Protein AF-A0A0L0LAR3-F1 (afdb_monomer)

Mean predicted aligned error: 7.56 Å

Solvent-accessible surface area (backbone atoms only — not comparable to full-atom values): 15114 Å² total; per-residue (Å²): 115,74,70,56,60,53,46,48,64,76,39,44,70,60,53,51,51,51,50,51,48,51,48,54,66,61,45,53,61,56,49,58,69,32,69,66,45,44,49,50,50,44,53,66,57,70,66,56,63,54,72,69,56,52,50,52,52,50,52,43,52,47,23,36,49,72,64,35,57,70,61,35,54,69,42,33,27,74,71,31,50,77,73,51,54,72,65,59,56,56,57,54,24,65,73,32,74,56,44,58,90,56,77,40,84,57,43,68,51,63,50,78,47,78,55,99,90,44,59,36,35,39,36,42,37,34,35,38,26,48,24,77,44,95,64,41,32,21,33,38,35,40,39,32,31,39,29,70,82,84,54,74,24,36,58,45,80,49,76,47,75,32,62,59,52,57,60,65,72,36,52,86,49,67,89,83,45,46,63,66,54,50,48,56,52,52,44,58,51,49,34,51,51,44,48,51,50,43,61,72,55,44,89,75,69,51,66,70,58,54,47,33,26,72,56,36,28,47,14,40,35,37,46,79,94,46,77,48,78,46,84,32,78,67,51,47,76,46,54,61,57,87,41,29,52,57,33,40,31,45,38,41,52,51,22,35,51,45,39,64,74,58,46,55,76,69,67,74,57,75,72,88,73,82,126

Secondary structure (DSSP, 8-state):
-HHHHHHHHHTHHHHHHHHHHHHHHHHHHHHHTSHHHHHHHHHHHHTSS-HHHHHHHHHHHHHHHTT-HHHHHHTB-HHHHHH--HHHHHHHHHHHTTB-S--EEEEEEEEEEEETTEEEEEEEEEEEEEB--SS--EEEEEEEEEE-SS-EEEEEEEEEEESS-HHHHT---HHHHHHHHHHHHHHHHHHHHHHHHHHHH-SS--HHHHHHHHH--EEEEEETTEEEEEE-SS-EEEESSSSSPEEEEEEE-HHHHHIIIIITTTTT-------

Foldseek 3Di:
DVLQVVLCVVCVVLVVVLVVLCCCQVVVQVVCVDPVVVVVVVVVFVVAADPQRVVLVLVLVVCLQVVVLVVNLVQADPQLNVVDDSVNSVVSNVLNPQWDSDKAWQGWHKDWDQDPQGIKIKIWTKIKTAGPDQQQGIKIKIWIWMDSVVDIHTNDIDIDTDRDDLQVQADDDCVVCVVLVVLLVVVSVLLSVLLVCLSRFFPDRDPVLSCLSQQVWWWWKDFPPDTDIDRDRHWDWDAPTPRHHIITIRIDRVSSVCCVPPNVVPRCTDDPPDD

Nearest PDB structures (foldseek):
  3cnx-assembly1_A  TM=3.999E-01  e=1.476E-02  Streptomyces avermitilis
  6ihj-assembly1_B  TM=4.686E-01  e=5.539E-01  Drosophila melanogaster
  3ff0-ass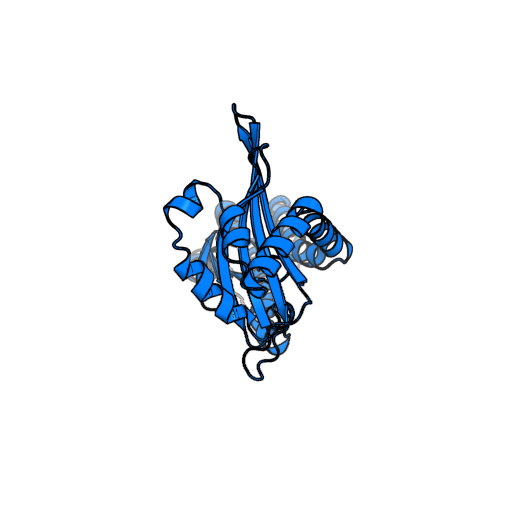embly1_A  TM=3.791E-01  e=2.269E-01  Pseudomonas aeruginosa
  3ff0-assembly1_B  TM=3.952E-01  e=5.239E-01  Pseudomonas aeruginosa
  3e8j-assembly1_B  TM=3.054E-01  e=5.155E+00  Leishmania naiffi

Structure (mmCIF, N/CA/C/O backbone):
data_AF-A0A0L0LAR3-F1
#
_entry.id   AF-A0A0L0LAR3-F1
#
loop_
_atom_site.group_PDB
_atom_site.id
_atom_site.type_symbol
_atom_site.label_atom_id
_atom_site.label_alt_id
_atom_site.label_comp_id
_atom_site.label_asym_id
_atom_site.label_entity_id
_atom_site.label_seq_id
_atom_site.pdbx_PDB_ins_code
_atom_site.Cartn_x
_atom_site.Cartn_y
_atom_site.Cartn_z
_atom_site.occupancy
_atom_site.B_iso_or_equiv
_atom_site.auth_seq_id
_atom_site.auth_comp_id
_atom_site.auth_asym_id
_atom_site.auth_atom_id
_atom_site.pdbx_PDB_model_num
ATOM 1 N N . MET A 1 1 ? -27.950 -4.822 42.109 1.00 60.09 1 MET A N 1
ATOM 2 C CA . MET A 1 1 ? -28.353 -5.321 40.767 1.00 60.09 1 MET A CA 1
ATOM 3 C C . MET A 1 1 ? -29.665 -4.732 40.220 1.00 60.09 1 MET A C 1
ATOM 5 O O . MET A 1 1 ? -29.672 -4.364 39.051 1.00 60.09 1 MET A O 1
ATOM 9 N N . LYS A 1 2 ? -30.752 -4.567 41.002 1.00 72.50 2 LYS A N 1
ATOM 10 C CA . LYS A 1 2 ? -32.058 -4.064 40.493 1.00 72.50 2 LYS A CA 1
ATOM 11 C C . LYS A 1 2 ? -31.977 -2.751 39.680 1.00 72.50 2 LYS A C 1
ATOM 13 O O . LYS A 1 2 ? -32.567 -2.676 38.603 1.00 72.50 2 LYS A O 1
ATOM 18 N N . ASN A 1 3 ? -31.160 -1.784 40.109 1.00 79.19 3 ASN A N 1
ATOM 19 C CA . ASN A 1 3 ? -31.015 -0.482 39.431 1.00 79.19 3 ASN A CA 1
ATOM 20 C C . ASN A 1 3 ? -30.392 -0.559 38.023 1.00 79.19 3 ASN A C 1
ATOM 22 O O . ASN A 1 3 ? -30.705 0.271 37.171 1.00 79.19 3 ASN A O 1
ATOM 26 N N . VAL A 1 4 ? -29.551 -1.562 37.746 1.00 79.75 4 VAL A N 1
ATOM 27 C CA . VAL A 1 4 ? -28.904 -1.715 36.429 1.00 79.75 4 VAL A CA 1
ATOM 28 C C . VAL A 1 4 ? -29.932 -2.130 35.375 1.00 79.75 4 VAL A C 1
ATOM 30 O O . VAL A 1 4 ? -29.983 -1.542 34.298 1.00 79.75 4 VAL A O 1
ATOM 33 N N . SER A 1 5 ? -30.825 -3.065 35.718 1.00 84.94 5 SER A N 1
ATOM 34 C CA . SER A 1 5 ? -31.874 -3.552 34.809 1.00 84.94 5 SER A CA 1
ATOM 35 C C . SER A 1 5 ? -32.877 -2.464 34.392 1.00 84.94 5 SER A C 1
ATOM 37 O O . SER A 1 5 ? -33.370 -2.463 33.263 1.00 84.94 5 SER A O 1
ATOM 39 N N . ALA A 1 6 ? -33.179 -1.519 35.289 1.00 87.38 6 ALA A N 1
ATOM 40 C CA . ALA A 1 6 ? -34.062 -0.392 35.002 1.00 87.38 6 ALA A CA 1
ATOM 41 C C . ALA A 1 6 ? -33.383 0.612 34.057 1.00 87.38 6 ALA A C 1
ATOM 43 O O . ALA A 1 6 ? -33.976 1.016 33.058 1.00 87.38 6 ALA A O 1
ATOM 44 N N . ARG A 1 7 ? -32.107 0.943 34.310 1.00 82.38 7 ARG A N 1
ATOM 45 C CA . ARG A 1 7 ? -31.316 1.831 33.438 1.00 82.38 7 ARG A CA 1
ATOM 46 C C . ARG A 1 7 ? -31.077 1.238 32.049 1.00 82.38 7 ARG A C 1
ATOM 48 O O . ARG A 1 7 ? -31.111 1.979 31.069 1.00 82.38 7 ARG A O 1
ATOM 55 N N . MET A 1 8 ? -30.882 -0.079 31.947 1.00 86.44 8 MET A N 1
ATOM 56 C CA . MET A 1 8 ? -30.782 -0.779 30.660 1.00 86.44 8 MET A CA 1
ATOM 57 C C . MET A 1 8 ? -32.068 -0.665 29.844 1.00 86.44 8 MET A C 1
ATOM 59 O O . MET A 1 8 ? -32.010 -0.335 28.663 1.00 86.44 8 MET A O 1
ATOM 63 N N . ARG A 1 9 ? -33.232 -0.857 30.478 1.00 88.94 9 ARG A N 1
ATOM 64 C CA . ARG A 1 9 ? -34.532 -0.670 29.817 1.00 88.94 9 ARG A CA 1
ATOM 65 C C . ARG A 1 9 ? -34.745 0.775 29.364 1.00 88.94 9 ARG A C 1
ATOM 67 O O . ARG A 1 9 ? -35.131 0.987 28.220 1.00 88.94 9 ARG A O 1
ATOM 74 N N . ALA A 1 10 ? -34.415 1.753 30.210 1.00 89.00 10 ALA A N 1
ATOM 75 C CA . ALA A 1 10 ? -34.535 3.176 29.878 1.00 89.00 10 ALA A CA 1
ATOM 76 C C . ALA A 1 10 ? -33.619 3.615 28.718 1.00 89.00 10 ALA A C 1
ATOM 78 O O . ALA A 1 10 ? -33.956 4.529 27.972 1.00 89.00 10 ALA A O 1
ATOM 79 N N . ASN A 1 11 ? -32.471 2.954 28.535 1.00 91.50 11 ASN A N 1
ATOM 80 C CA . ASN A 1 11 ? -31.493 3.272 27.490 1.00 91.50 11 ASN A CA 1
ATOM 81 C C . ASN A 1 11 ? -31.394 2.198 26.395 1.00 91.50 11 ASN A C 1
ATOM 83 O O . ASN A 1 11 ? -30.362 2.114 25.727 1.00 91.50 11 ASN A O 1
ATOM 87 N N . LYS A 1 12 ? -32.444 1.388 26.184 1.00 93.00 12 LYS A N 1
ATOM 88 C CA . LYS A 1 12 ? -32.421 0.233 25.265 1.00 93.00 12 LYS A CA 1
ATOM 89 C C . LYS A 1 12 ? -31.840 0.576 23.888 1.00 93.00 12 LYS A C 1
ATOM 91 O O . LYS A 1 12 ? -30.967 -0.139 23.413 1.00 93.00 12 LYS A O 1
ATOM 96 N N . GLY A 1 13 ? -32.250 1.698 23.289 1.00 93.00 13 GLY A N 1
ATOM 97 C CA . GLY A 1 13 ? -31.733 2.140 21.986 1.00 93.00 13 GLY A CA 1
ATOM 98 C C . GLY A 1 13 ? -30.215 2.367 21.966 1.00 93.00 13 GLY A C 1
ATOM 99 O O . GLY A 1 13 ? -29.542 1.923 21.043 1.00 93.00 13 GLY A O 1
ATOM 100 N N . LYS A 1 14 ? -29.646 2.976 23.014 1.00 92.94 14 LYS A N 1
ATOM 101 C CA . LYS A 1 14 ? -28.194 3.214 23.112 1.00 92.94 14 LYS A CA 1
ATOM 102 C C . LYS A 1 14 ? -27.420 1.911 23.308 1.00 92.94 14 LYS A C 1
ATOM 104 O O . LYS A 1 14 ? -26.345 1.754 22.746 1.00 92.94 14 LYS A O 1
ATOM 109 N N . PHE A 1 15 ? -27.979 0.957 24.056 1.00 93.88 15 PHE A N 1
ATOM 110 C CA . PHE A 1 15 ? -27.382 -0.375 24.202 1.00 93.88 15 PHE A CA 1
ATOM 111 C C . PHE A 1 15 ? -27.404 -1.177 22.898 1.00 93.88 15 PHE A C 1
ATOM 113 O O . PHE A 1 15 ? -26.430 -1.865 22.612 1.00 93.88 15 PHE A O 1
ATOM 120 N N . VAL A 1 16 ? -28.462 -1.058 22.086 1.00 95.38 16 VAL A N 1
ATOM 121 C CA . VAL A 1 16 ? -28.499 -1.664 20.743 1.00 95.38 16 VAL A CA 1
ATOM 122 C C . VAL A 1 16 ? -27.401 -1.071 19.858 1.00 95.38 16 VAL A C 1
ATOM 124 O O . VAL A 1 16 ? -26.643 -1.825 19.260 1.00 95.38 16 VAL A O 1
ATOM 127 N N . VAL A 1 17 ? -27.249 0.259 19.836 1.00 94.06 17 VAL A N 1
ATOM 128 C CA . VAL A 1 17 ? -26.173 0.926 19.078 1.00 94.06 17 VAL A CA 1
ATOM 129 C C . VAL A 1 17 ? -24.786 0.509 19.576 1.00 94.06 17 VAL A C 1
ATOM 131 O O . VAL A 1 17 ? -23.914 0.222 18.764 1.00 94.06 17 VAL A O 1
ATOM 134 N N . LEU A 1 18 ? -24.583 0.411 20.894 1.00 93.94 18 LEU A N 1
ATOM 135 C CA . LEU A 1 18 ? -23.327 -0.083 21.466 1.00 93.94 18 LEU A CA 1
ATOM 136 C C . LEU A 1 18 ? -23.047 -1.537 21.052 1.00 93.94 18 LEU A C 1
ATOM 138 O O . LEU A 1 18 ? -21.914 -1.865 20.719 1.00 93.94 18 LEU A O 1
ATOM 142 N N . GLY A 1 19 ? -24.068 -2.397 21.039 1.00 93.25 19 GLY A N 1
ATOM 143 C CA . GLY A 1 19 ? -23.953 -3.776 20.562 1.00 93.25 19 GLY A CA 1
ATOM 144 C C . GLY A 1 19 ? -23.567 -3.852 19.084 1.00 93.25 19 GLY A C 1
ATOM 145 O O . GLY A 1 19 ? -22.641 -4.577 18.736 1.00 93.25 19 GLY A O 1
ATOM 146 N N . LEU A 1 20 ? -24.213 -3.052 18.229 1.00 93.56 20 LEU A N 1
ATOM 147 C CA . LEU A 1 20 ? -23.862 -2.946 16.809 1.00 93.56 20 LEU A CA 1
ATOM 148 C C . LEU A 1 20 ? -22.432 -2.433 16.610 1.00 93.56 20 LEU A C 1
ATOM 150 O O . LEU A 1 20 ? -21.710 -2.966 15.777 1.00 93.56 20 LEU A O 1
ATOM 154 N N . TYR A 1 21 ? -22.006 -1.446 17.401 1.00 91.19 21 TYR A N 1
ATOM 155 C CA . TYR A 1 21 ? -20.631 -0.948 17.384 1.00 91.19 21 TYR A CA 1
ATOM 156 C C . TYR A 1 21 ? -19.626 -2.054 17.730 1.00 91.19 21 TYR A C 1
ATOM 158 O O . TYR A 1 21 ? -18.650 -2.233 17.008 1.00 91.19 21 TYR A O 1
ATOM 166 N N . ILE A 1 22 ? -19.879 -2.833 18.790 1.00 90.94 22 ILE A N 1
ATOM 167 C CA . ILE A 1 22 ? -19.027 -3.973 19.171 1.00 90.94 22 ILE A CA 1
ATOM 168 C C . ILE A 1 22 ? -18.943 -4.977 18.016 1.00 90.94 22 ILE A C 1
ATOM 170 O O . ILE A 1 22 ? -17.850 -5.374 17.628 1.00 90.94 22 ILE A O 1
ATOM 174 N N . VAL A 1 23 ? -20.083 -5.353 17.435 1.00 90.19 23 VAL A N 1
ATOM 175 C CA . VAL A 1 23 ? -20.134 -6.271 16.289 1.00 90.19 23 VAL A CA 1
ATOM 176 C C . VAL A 1 23 ? -19.293 -5.721 15.134 1.00 90.19 23 VAL A C 1
ATOM 178 O O . VAL A 1 23 ? -18.387 -6.401 14.672 1.00 90.19 23 VAL A O 1
ATOM 181 N N . LEU A 1 24 ? -19.511 -4.475 14.715 1.00 87.50 24 LEU A N 1
ATOM 182 C CA . LEU A 1 24 ? -18.801 -3.871 13.584 1.00 87.50 24 LEU A CA 1
ATOM 183 C C . LEU A 1 24 ? -17.290 -3.751 13.818 1.00 87.50 24 LEU A C 1
ATOM 185 O O . LEU A 1 24 ? -16.505 -4.054 12.924 1.00 87.50 24 LEU A O 1
ATOM 189 N N . VAL A 1 25 ? -16.866 -3.329 15.008 1.00 84.75 25 VAL A N 1
ATOM 190 C CA . VAL A 1 25 ? -15.452 -3.029 15.279 1.00 84.75 25 VAL A CA 1
ATOM 191 C C . VAL A 1 25 ? -14.646 -4.294 15.558 1.00 84.75 25 VAL A C 1
ATOM 193 O O . VAL A 1 25 ? -13.491 -4.364 15.158 1.00 84.75 25 VAL A O 1
ATOM 196 N N . PHE A 1 26 ? -15.237 -5.307 16.200 1.00 84.06 26 PHE A N 1
ATOM 197 C CA . PHE A 1 26 ? -14.524 -6.550 16.511 1.00 84.06 26 PHE A CA 1
ATOM 198 C C . PHE A 1 26 ? -14.661 -7.623 15.425 1.00 84.06 26 PHE A C 1
ATOM 200 O O . PHE A 1 26 ? -13.739 -8.416 15.262 1.00 84.06 26 PHE A O 1
ATOM 207 N N . LEU A 1 27 ? -15.760 -7.665 14.659 1.00 83.12 27 LEU A N 1
ATOM 208 C CA . LEU A 1 27 ? -15.910 -8.659 13.584 1.00 83.12 27 LEU A CA 1
ATOM 209 C C . LEU A 1 27 ? -15.317 -8.202 12.254 1.00 83.12 27 LEU A C 1
ATOM 211 O O . LEU A 1 27 ? -14.900 -9.060 11.482 1.00 83.12 27 LEU A O 1
ATOM 215 N N . SER A 1 28 ? -15.239 -6.897 11.971 1.00 77.75 28 SER A N 1
ATOM 216 C CA . SER A 1 28 ? -14.663 -6.441 10.696 1.00 77.75 28 SER A CA 1
ATOM 217 C C . SER A 1 28 ? -13.184 -6.824 10.514 1.00 77.75 28 SER A C 1
ATOM 219 O O . SER A 1 28 ? -12.857 -7.309 9.430 1.00 77.75 28 SER A O 1
ATOM 221 N N . PRO A 1 29 ? -12.296 -6.750 11.531 1.00 72.56 29 PRO A N 1
ATOM 222 C CA . PRO A 1 29 ? -10.917 -7.209 11.381 1.00 72.56 29 PRO A CA 1
ATOM 223 C C . PRO A 1 29 ? -10.848 -8.734 11.263 1.00 72.56 29 PRO A C 1
ATOM 225 O O . PRO A 1 29 ? -10.088 -9.252 10.454 1.00 72.56 29 PRO A O 1
ATOM 228 N N . LEU A 1 30 ? -11.683 -9.462 12.017 1.00 78.50 30 LEU A N 1
ATOM 229 C CA . LEU A 1 30 ? -11.750 -10.925 11.946 1.00 78.50 30 LEU A CA 1
ATOM 230 C C . LEU A 1 30 ? -12.199 -11.413 10.566 1.00 78.50 30 LEU A C 1
ATOM 232 O O . LEU A 1 30 ? -11.664 -12.401 10.074 1.00 78.50 30 LEU A O 1
ATOM 236 N N . TYR A 1 31 ? -13.133 -10.709 9.920 1.00 76.94 31 TYR A N 1
ATOM 237 C CA . TYR A 1 31 ? -13.556 -11.016 8.556 1.00 76.94 31 TYR A CA 1
ATOM 238 C C . TYR A 1 31 ? -12.391 -10.898 7.566 1.00 76.94 31 TYR A C 1
ATOM 240 O O . TYR A 1 31 ? -12.191 -11.798 6.752 1.00 76.94 31 TYR A O 1
ATOM 248 N N . LEU A 1 32 ? -11.573 -9.846 7.686 1.00 68.75 32 LEU A N 1
ATOM 249 C CA . LEU A 1 32 ? -10.392 -9.637 6.838 1.00 68.75 32 LEU A CA 1
ATOM 250 C C . LEU A 1 32 ? -9.300 -10.701 7.040 1.00 68.75 32 LEU A C 1
ATOM 252 O O . LEU A 1 32 ? -8.502 -10.929 6.134 1.00 68.75 32 LEU A O 1
ATOM 256 N N . LEU A 1 33 ? -9.275 -11.375 8.193 1.00 72.56 33 LEU A N 1
ATOM 257 C CA . LEU A 1 33 ? -8.365 -12.495 8.461 1.00 72.56 33 LEU A CA 1
ATOM 258 C C . LEU A 1 33 ? -8.864 -13.833 7.897 1.00 72.56 33 LEU A C 1
ATOM 260 O O . LEU A 1 33 ? -8.126 -14.817 7.926 1.00 72.56 33 LEU A O 1
ATOM 264 N N . THR A 1 34 ? -10.101 -13.911 7.399 1.00 78.25 34 THR A N 1
ATOM 265 C CA . THR A 1 34 ? -10.606 -15.164 6.828 1.00 78.25 34 THR A CA 1
ATOM 266 C C . THR A 1 34 ? -9.894 -15.485 5.508 1.00 78.25 34 THR A C 1
ATOM 268 O O . THR A 1 34 ? -9.689 -14.577 4.697 1.00 78.25 34 THR A O 1
ATOM 271 N N . PRO A 1 35 ? -9.572 -16.767 5.231 1.00 73.12 35 PRO A N 1
ATOM 272 C CA . PRO A 1 35 ? -9.012 -17.176 3.942 1.00 73.12 35 PRO A CA 1
ATOM 273 C C . PRO A 1 35 ? -9.864 -16.711 2.759 1.00 73.12 35 PRO A C 1
ATOM 275 O O . PRO A 1 35 ? -9.326 -16.297 1.747 1.00 73.12 35 PRO A O 1
ATOM 278 N N . PHE A 1 36 ? -11.190 -16.678 2.919 1.00 77.31 36 PHE A N 1
ATOM 279 C CA . PHE A 1 36 ? -12.117 -16.179 1.903 1.00 77.31 36 PHE A CA 1
ATOM 280 C C . PHE A 1 36 ? -11.912 -14.694 1.573 1.00 77.31 36 PHE A C 1
ATOM 282 O O . PHE A 1 36 ? -11.866 -14.332 0.400 1.00 77.31 36 PHE A O 1
ATOM 289 N N . ALA A 1 37 ? -11.773 -13.826 2.581 1.00 73.88 37 ALA A N 1
ATOM 290 C CA . ALA A 1 37 ? -11.505 -12.409 2.346 1.00 73.88 37 ALA A CA 1
ATOM 291 C C . ALA A 1 37 ? -10.119 -12.199 1.717 1.00 73.88 37 ALA A C 1
ATOM 293 O O . ALA A 1 37 ? -9.979 -11.390 0.803 1.00 73.88 37 ALA A O 1
ATOM 294 N N . GLN A 1 38 ? -9.117 -12.961 2.164 1.00 72.56 38 GLN A N 1
ATOM 295 C CA . GLN A 1 38 ? -7.770 -12.941 1.590 1.00 72.56 38 GLN A CA 1
ATOM 296 C C . GLN A 1 38 ? -7.765 -13.417 0.132 1.00 72.56 38 GLN A C 1
ATOM 298 O O . GLN A 1 38 ? -7.153 -12.771 -0.713 1.00 72.56 38 GLN A O 1
ATOM 303 N N . ASP A 1 39 ? -8.484 -14.491 -0.190 1.00 71.56 39 ASP A N 1
ATOM 304 C CA . ASP A 1 39 ? -8.596 -15.019 -1.549 1.00 71.56 39 ASP A CA 1
ATOM 305 C C . ASP A 1 39 ? -9.387 -14.085 -2.462 1.00 71.56 39 ASP A C 1
ATOM 307 O O . ASP A 1 39 ? -8.988 -13.895 -3.605 1.00 71.56 39 ASP A O 1
ATOM 311 N N . GLN A 1 40 ? -10.454 -13.439 -1.979 1.00 75.38 40 GLN A N 1
ATOM 312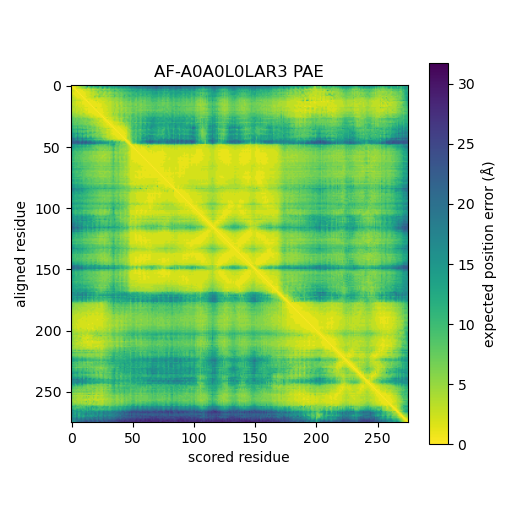 C CA . GLN A 1 40 ? -11.138 -12.401 -2.754 1.00 75.38 40 GLN A CA 1
ATOM 313 C C . GLN A 1 40 ? -10.226 -11.210 -3.037 1.00 75.38 40 GLN A C 1
ATOM 315 O O . GLN A 1 40 ? -10.156 -10.756 -4.175 1.00 75.38 40 GLN A O 1
ATOM 320 N N . LEU A 1 41 ? -9.481 -10.734 -2.035 1.00 67.94 41 LEU A N 1
ATOM 321 C CA . LEU A 1 41 ? -8.490 -9.677 -2.232 1.00 67.94 41 LEU A CA 1
ATOM 322 C C . LEU A 1 41 ? -7.417 -10.114 -3.233 1.00 67.94 41 LEU A C 1
ATOM 324 O O . LEU A 1 41 ? -7.092 -9.354 -4.140 1.00 67.94 41 LEU A O 1
ATOM 328 N N . ARG A 1 42 ? -6.915 -11.349 -3.138 1.00 64.62 42 ARG A N 1
ATOM 329 C CA . ARG A 1 42 ? -5.952 -11.917 -4.090 1.00 64.62 42 ARG A CA 1
ATOM 330 C C . ARG A 1 42 ? -6.523 -12.070 -5.491 1.00 64.62 42 ARG A C 1
ATOM 332 O O . ARG A 1 42 ? -5.826 -11.737 -6.431 1.00 64.62 42 ARG A O 1
ATOM 339 N N . GLN A 1 43 ? -7.760 -12.521 -5.672 1.00 67.00 43 GLN A N 1
ATOM 340 C CA . GLN A 1 43 ? -8.391 -12.628 -6.995 1.00 67.00 43 GLN A CA 1
ATOM 341 C C . GLN A 1 43 ? -8.630 -11.250 -7.620 1.00 67.00 43 GLN A C 1
ATOM 343 O O . GLN A 1 43 ? -8.360 -11.046 -8.805 1.00 67.00 43 GLN A O 1
ATOM 348 N N . LEU A 1 44 ? -9.044 -10.278 -6.805 1.00 66.50 44 LEU A N 1
ATOM 349 C CA . LEU A 1 44 ? -9.107 -8.879 -7.216 1.00 66.50 44 LEU A CA 1
ATOM 350 C C . LEU A 1 44 ? -7.724 -8.324 -7.565 1.00 66.50 44 LEU A C 1
ATOM 352 O O . LEU A 1 44 ? -7.655 -7.446 -8.410 1.00 66.50 44 LEU A O 1
ATOM 356 N N . THR A 1 45 ? -6.650 -8.845 -6.958 1.00 61.44 45 THR A N 1
ATOM 357 C CA . THR A 1 45 ? -5.262 -8.398 -7.178 1.00 61.44 45 THR A CA 1
ATOM 358 C C . THR A 1 45 ? -4.559 -9.114 -8.340 1.00 61.44 45 THR A C 1
ATOM 360 O O . THR A 1 45 ? -3.780 -8.507 -9.065 1.00 61.44 45 THR A O 1
ATOM 363 N N . ASN A 1 46 ? -4.862 -10.390 -8.571 1.00 56.81 46 ASN A N 1
ATOM 364 C CA . ASN A 1 46 ? -4.237 -11.235 -9.593 1.00 56.81 46 ASN A CA 1
ATOM 365 C C . ASN A 1 46 ? -4.910 -11.102 -10.967 1.00 56.81 46 ASN A C 1
ATOM 367 O O . ASN A 1 46 ? -4.357 -11.568 -11.955 1.00 56.81 46 ASN A O 1
ATOM 371 N N . SER A 1 47 ? -6.082 -10.464 -11.048 1.00 60.44 47 SER A N 1
ATOM 372 C CA . SER A 1 47 ? -6.748 -10.134 -12.321 1.00 60.44 47 SER A CA 1
ATOM 373 C C . SER A 1 47 ? -6.419 -8.726 -12.842 1.00 60.44 47 SER A C 1
ATOM 375 O O . SER A 1 47 ? -7.036 -8.269 -13.800 1.00 60.44 47 SER A O 1
ATOM 377 N N . ILE A 1 48 ? -5.469 -8.027 -12.206 1.00 68.19 48 ILE A N 1
ATOM 378 C CA . ILE A 1 48 ? -5.248 -6.585 -12.399 1.00 68.19 48 ILE A CA 1
ATOM 379 C C . ILE A 1 48 ? -4.541 -6.252 -13.715 1.00 68.19 48 ILE A C 1
ATOM 381 O O . ILE A 1 48 ? -4.826 -5.222 -14.317 1.00 68.19 48 ILE A O 1
ATOM 385 N N . VAL A 1 49 ? -3.634 -7.102 -14.188 1.00 81.56 49 VAL A N 1
ATOM 386 C CA . VAL A 1 49 ? -2.871 -6.846 -15.416 1.00 81.56 49 VAL A CA 1
ATOM 387 C C . VAL A 1 49 ? -3.210 -7.937 -16.422 1.00 81.56 49 VAL A C 1
ATOM 389 O O . VAL A 1 49 ? -3.148 -9.121 -16.094 1.00 81.56 49 VAL A O 1
ATOM 392 N N . SER A 1 50 ? -3.614 -7.555 -17.637 1.00 88.19 50 SER A N 1
ATOM 393 C CA . SER A 1 50 ? -3.828 -8.530 -18.709 1.00 88.19 50 SER A CA 1
ATOM 394 C C . SER A 1 50 ? -2.505 -9.223 -19.043 1.00 88.19 50 SER A C 1
ATOM 396 O O . SER A 1 50 ? -1.443 -8.609 -18.957 1.00 88.19 50 SER A O 1
ATOM 398 N N . ASN A 1 51 ? -2.555 -10.490 -19.464 1.00 90.62 51 ASN A N 1
ATOM 399 C CA . ASN A 1 51 ? -1.345 -11.223 -19.864 1.00 90.62 51 ASN A CA 1
ATOM 400 C C . ASN A 1 51 ? -0.554 -10.478 -20.957 1.00 90.62 51 ASN A C 1
ATOM 402 O O . ASN A 1 51 ? 0.670 -10.511 -20.959 1.00 90.62 51 ASN A O 1
ATOM 406 N N . GLU A 1 52 ? -1.256 -9.778 -21.853 1.00 92.81 52 GLU A N 1
ATOM 407 C CA . GLU A 1 52 ? -0.664 -8.948 -22.908 1.00 92.81 52 GLU A CA 1
ATOM 408 C C . GLU A 1 52 ? 0.117 -7.757 -22.334 1.00 92.81 52 GLU A C 1
ATOM 410 O O . GLU A 1 52 ? 1.247 -7.503 -22.749 1.00 92.81 52 GLU A O 1
ATOM 415 N N . ALA A 1 53 ? -0.448 -7.057 -21.342 1.00 94.50 53 ALA A N 1
ATOM 416 C CA . ALA A 1 53 ? 0.229 -5.946 -20.683 1.00 94.50 53 ALA A CA 1
ATOM 417 C C . ALA A 1 53 ? 1.429 -6.428 -19.853 1.00 94.50 53 ALA A C 1
ATOM 419 O O . ALA A 1 53 ? 2.507 -5.846 -19.948 1.00 94.50 53 ALA A O 1
ATOM 420 N N . ASP A 1 54 ? 1.282 -7.526 -19.100 1.00 94.69 54 ASP A N 1
ATOM 421 C CA . ASP A 1 54 ? 2.388 -8.118 -18.335 1.00 94.69 54 ASP A CA 1
ATOM 422 C C . ASP A 1 54 ? 3.546 -8.535 -19.252 1.00 94.69 54 ASP A C 1
ATOM 424 O O . ASP A 1 54 ? 4.707 -8.228 -18.974 1.00 94.69 54 ASP A O 1
ATOM 428 N N . GLN A 1 55 ? 3.237 -9.170 -20.387 1.00 96.31 55 GLN A N 1
ATOM 429 C CA . GLN A 1 55 ? 4.239 -9.522 -21.387 1.00 96.31 55 GLN A CA 1
ATOM 430 C C . GLN A 1 55 ? 4.943 -8.276 -21.939 1.00 96.31 55 GLN A C 1
ATOM 432 O O . GLN A 1 55 ? 6.172 -8.246 -21.980 1.00 96.31 55 GLN A O 1
ATOM 437 N N . PHE A 1 56 ? 4.197 -7.234 -22.311 1.00 97.44 56 PHE A N 1
ATOM 438 C CA . PHE A 1 56 ? 4.776 -5.983 -22.802 1.00 97.44 56 PHE A CA 1
ATOM 439 C C . PHE A 1 56 ? 5.737 -5.347 -21.785 1.00 97.44 56 PHE A C 1
ATOM 441 O O . PHE A 1 56 ? 6.837 -4.927 -22.147 1.00 97.44 56 PHE A O 1
ATOM 448 N N . PHE A 1 57 ? 5.373 -5.311 -20.500 1.00 97.69 57 PHE A N 1
ATOM 449 C CA . PHE A 1 57 ? 6.245 -4.766 -19.457 1.00 97.69 57 PHE A CA 1
ATOM 450 C C . PHE A 1 57 ? 7.514 -5.595 -19.266 1.00 97.69 57 PHE A C 1
ATOM 452 O O . PHE A 1 57 ? 8.602 -5.033 -19.135 1.00 97.69 57 PHE A O 1
ATOM 459 N N . ARG A 1 58 ? 7.404 -6.926 -19.307 1.00 98.06 58 ARG A N 1
ATOM 460 C CA . ARG A 1 58 ? 8.563 -7.828 -19.259 1.00 98.06 58 ARG A CA 1
ATOM 461 C C . ARG A 1 58 ? 9.488 -7.617 -20.446 1.00 98.06 58 ARG A C 1
ATOM 463 O O . ARG A 1 58 ? 10.693 -7.555 -20.252 1.00 98.06 58 ARG A O 1
ATOM 470 N N . GLU A 1 59 ? 8.940 -7.445 -21.646 1.00 98.19 59 GLU A N 1
ATOM 471 C CA . GLU A 1 59 ? 9.731 -7.146 -22.841 1.00 98.19 59 GLU A CA 1
ATOM 472 C C . GLU A 1 59 ? 10.467 -5.807 -22.727 1.00 98.19 59 GLU A C 1
ATOM 474 O O . GLU A 1 59 ? 11.629 -5.720 -23.122 1.00 98.19 59 GLU A O 1
ATOM 479 N N . HIS A 1 60 ? 9.836 -4.786 -22.140 1.00 98.19 60 HIS A N 1
ATOM 480 C CA . HIS A 1 60 ? 10.489 -3.502 -21.883 1.00 98.19 60 HIS A CA 1
ATOM 481 C C . HIS A 1 60 ? 11.658 -3.647 -20.897 1.00 98.19 60 HIS A C 1
ATOM 483 O O . HIS A 1 60 ? 12.750 -3.134 -21.138 1.00 98.19 60 HIS A O 1
ATOM 489 N N . ILE A 1 61 ? 11.450 -4.393 -19.808 1.00 98.31 61 ILE A N 1
ATOM 490 C CA . ILE A 1 61 ? 12.490 -4.699 -18.816 1.00 98.31 61 ILE A CA 1
ATOM 491 C C . ILE A 1 61 ? 13.634 -5.492 -19.453 1.00 98.31 61 ILE A C 1
ATOM 493 O O . ILE A 1 61 ? 14.800 -5.166 -19.233 1.00 98.31 61 ILE A O 1
ATOM 497 N N . SER A 1 62 ? 13.319 -6.506 -20.260 1.00 98.19 62 SER A N 1
ATOM 498 C CA . SER A 1 62 ? 14.317 -7.289 -20.989 1.00 98.19 62 SER A CA 1
ATOM 499 C C . SER A 1 62 ? 15.124 -6.417 -21.948 1.00 98.19 62 SER A C 1
ATOM 501 O O . SER A 1 62 ? 16.341 -6.527 -21.952 1.00 98.19 62 SER A O 1
ATOM 503 N N . ALA A 1 63 ? 14.495 -5.492 -22.684 1.00 98.25 63 ALA A N 1
ATOM 504 C CA . ALA A 1 63 ? 15.216 -4.565 -23.559 1.00 98.25 63 ALA A CA 1
ATOM 505 C C . ALA A 1 63 ? 16.221 -3.694 -22.780 1.00 98.25 63 ALA A C 1
ATOM 507 O O . ALA A 1 63 ? 17.366 -3.544 -23.202 1.00 98.25 63 ALA A O 1
ATOM 508 N N . LEU A 1 64 ? 15.833 -3.175 -21.608 1.00 97.81 64 LEU A N 1
ATOM 509 C CA . LEU A 1 64 ? 16.746 -2.423 -20.737 1.00 97.81 64 LEU A CA 1
ATOM 510 C C . LEU A 1 64 ? 17.893 -3.292 -20.207 1.00 97.81 64 LEU A C 1
ATOM 512 O O . LEU A 1 64 ? 19.044 -2.858 -20.195 1.00 97.81 64 LEU A O 1
ATOM 516 N N . ARG A 1 65 ? 17.601 -4.524 -19.785 1.00 97.56 65 ARG A N 1
ATOM 517 C CA . ARG A 1 65 ? 18.610 -5.467 -19.288 1.00 97.56 65 ARG A CA 1
ATOM 518 C C . ARG A 1 65 ? 19.605 -5.876 -20.370 1.00 97.56 65 ARG A C 1
ATOM 520 O O . ARG A 1 65 ? 20.803 -5.923 -20.108 1.00 97.56 65 ARG A O 1
ATOM 527 N N . ASP A 1 66 ? 19.114 -6.127 -21.575 1.00 97.62 66 ASP A N 1
ATOM 528 C CA . ASP A 1 66 ? 19.915 -6.563 -22.717 1.00 97.62 66 ASP A CA 1
ATOM 529 C C . ASP A 1 66 ? 20.641 -5.375 -23.392 1.00 97.62 66 ASP A C 1
ATOM 531 O O . ASP A 1 66 ? 21.321 -5.540 -24.404 1.00 97.62 66 ASP A O 1
ATOM 535 N N . ASN A 1 67 ? 20.530 -4.174 -22.804 1.00 97.44 67 ASN A N 1
ATOM 536 C CA . ASN A 1 67 ? 21.100 -2.918 -23.283 1.00 97.44 67 ASN A CA 1
ATOM 537 C C . ASN A 1 67 ? 20.634 -2.527 -24.705 1.00 97.44 67 ASN A C 1
ATOM 539 O O . ASN A 1 67 ? 21.348 -1.837 -25.435 1.00 97.44 67 ASN A O 1
ATOM 543 N N . ASP A 1 68 ? 19.423 -2.942 -25.085 1.00 98.00 68 ASP A N 1
ATOM 544 C CA . ASP A 1 68 ? 18.737 -2.586 -26.331 1.00 98.00 68 ASP A CA 1
ATOM 545 C C . ASP A 1 68 ? 17.943 -1.281 -26.136 1.00 98.00 68 ASP A C 1
ATOM 547 O O . ASP A 1 68 ? 16.715 -1.258 -25.977 1.00 98.00 68 ASP A O 1
ATOM 551 N N . ILE A 1 69 ? 18.684 -0.169 -26.077 1.00 98.00 69 ILE A N 1
ATOM 552 C CA . ILE A 1 69 ? 18.135 1.166 -25.792 1.00 98.00 69 ILE A CA 1
ATOM 553 C C . ILE A 1 69 ? 17.142 1.606 -26.865 1.00 98.00 69 ILE A C 1
ATOM 555 O O . ILE A 1 69 ? 16.125 2.208 -26.529 1.00 98.00 69 ILE A O 1
ATOM 559 N N . ASP A 1 70 ? 17.399 1.288 -28.134 1.00 98.00 70 ASP A N 1
ATOM 560 C CA . ASP A 1 70 ? 16.527 1.677 -29.243 1.00 98.00 70 ASP A CA 1
ATOM 561 C C . ASP A 1 70 ? 15.155 1.005 -29.116 1.00 98.00 70 ASP A C 1
ATOM 563 O O . ASP A 1 70 ? 14.116 1.670 -29.228 1.00 98.00 70 ASP A O 1
ATOM 567 N N . ARG A 1 71 ? 15.128 -0.297 -28.791 1.00 98.19 71 ARG A N 1
ATOM 568 C CA . ARG A 1 71 ? 13.874 -1.006 -28.526 1.00 98.19 71 ARG A CA 1
ATOM 569 C C . ARG A 1 71 ? 13.170 -0.441 -27.301 1.00 98.19 71 ARG A C 1
ATOM 571 O O . ARG A 1 71 ? 11.987 -0.114 -27.405 1.00 98.19 71 ARG A O 1
ATOM 578 N N . ALA A 1 72 ? 13.870 -0.273 -26.178 1.00 98.00 72 ALA A N 1
ATOM 579 C CA . ALA A 1 72 ? 13.276 0.281 -24.961 1.00 98.00 72 ALA A CA 1
ATOM 580 C C . ALA A 1 72 ? 12.682 1.682 -25.205 1.00 98.00 72 ALA A C 1
ATOM 582 O O . ALA A 1 72 ? 11.545 1.950 -24.816 1.00 98.00 72 ALA A O 1
ATOM 583 N N . TYR A 1 73 ? 13.402 2.546 -25.924 1.00 98.06 73 TYR A N 1
ATOM 584 C CA . TYR A 1 73 ? 12.961 3.894 -26.279 1.00 98.06 73 TYR A CA 1
ATOM 585 C C . TYR A 1 73 ? 11.726 3.883 -27.195 1.00 98.06 73 TYR A C 1
ATOM 587 O O . TYR A 1 73 ? 10.803 4.674 -27.001 1.00 98.06 73 TYR A O 1
ATOM 595 N N . SER A 1 74 ? 11.637 2.946 -28.147 1.00 97.44 74 SER A N 1
ATOM 596 C CA . SER A 1 74 ? 10.476 2.813 -29.049 1.00 97.44 74 SER A CA 1
ATOM 597 C C . SER A 1 74 ? 9.163 2.422 -28.343 1.00 97.44 74 SER A C 1
ATOM 599 O O . SER A 1 74 ? 8.063 2.676 -28.853 1.00 97.44 74 SER A O 1
ATOM 601 N N . MET A 1 75 ? 9.271 1.819 -27.154 1.00 97.94 75 MET A N 1
ATOM 602 C CA . MET A 1 75 ? 8.135 1.426 -26.314 1.00 97.94 75 MET A CA 1
ATOM 603 C C . MET A 1 75 ? 7.609 2.576 -25.445 1.00 97.94 75 MET A C 1
ATOM 605 O O . MET A 1 75 ? 6.516 2.459 -24.887 1.00 97.94 75 MET A O 1
ATOM 609 N N . LEU A 1 76 ? 8.352 3.682 -25.341 1.00 97.81 76 LEU A N 1
ATOM 610 C CA . LEU A 1 76 ? 7.903 4.880 -24.639 1.00 97.81 76 LEU A CA 1
ATOM 611 C C . LEU A 1 76 ? 6.751 5.572 -25.389 1.00 97.81 76 LEU A C 1
ATOM 613 O O . LEU A 1 76 ? 6.630 5.466 -26.615 1.00 97.81 76 LEU A O 1
ATOM 617 N N . SER A 1 77 ? 5.904 6.293 -24.655 1.00 96.69 77 SER A N 1
ATOM 618 C CA . SER A 1 77 ? 4.918 7.208 -25.237 1.00 96.69 77 SER A CA 1
ATOM 619 C C . SER A 1 77 ? 5.612 8.374 -25.954 1.00 96.69 77 SER A C 1
ATOM 621 O O . SER A 1 77 ? 6.742 8.721 -25.599 1.00 96.69 77 SER A O 1
ATOM 623 N N . PRO A 1 78 ? 4.975 9.007 -26.956 1.00 95.88 78 PRO A N 1
ATOM 624 C CA . PRO A 1 78 ? 5.537 10.189 -27.613 1.00 95.88 78 PRO A CA 1
ATOM 625 C C . PRO A 1 78 ? 5.913 11.304 -26.625 1.00 95.88 78 PRO A C 1
ATOM 627 O O . PRO A 1 78 ? 6.958 11.940 -26.764 1.00 95.88 78 PRO A O 1
ATOM 630 N N . GLU A 1 79 ? 5.093 11.506 -25.594 1.00 95.94 79 GLU A N 1
ATOM 631 C CA . GLU A 1 79 ? 5.325 12.476 -24.526 1.00 95.94 79 GLU A CA 1
ATOM 632 C C . GLU A 1 79 ? 6.572 12.112 -23.716 1.00 95.94 79 GLU A C 1
ATOM 634 O O . GLU A 1 79 ? 7.428 12.968 -23.481 1.00 95.94 79 GLU A O 1
ATOM 639 N N . ALA A 1 80 ? 6.718 10.839 -23.337 1.00 96.25 80 ALA A N 1
ATOM 640 C CA . ALA A 1 80 ? 7.892 10.358 -22.621 1.00 96.25 80 ALA A CA 1
ATOM 641 C C . ALA A 1 80 ? 9.157 10.426 -23.483 1.00 96.25 80 ALA A C 1
ATOM 643 O O . ALA A 1 80 ? 10.207 10.819 -22.978 1.00 96.25 80 ALA A O 1
ATOM 644 N N . GLN A 1 81 ? 9.076 10.119 -24.781 1.00 97.00 81 GLN A N 1
ATOM 645 C CA . GLN A 1 81 ? 10.197 10.254 -25.718 1.00 97.00 81 GLN A CA 1
ATOM 646 C C . GLN A 1 81 ? 10.691 11.700 -25.817 1.00 97.00 81 GLN A C 1
ATOM 648 O O . GLN A 1 81 ? 11.899 11.929 -25.866 1.00 97.00 81 GLN A O 1
ATOM 653 N N . ALA A 1 82 ? 9.778 12.675 -25.798 1.00 96.00 82 ALA A N 1
ATOM 654 C CA . ALA A 1 82 ? 10.122 14.092 -25.898 1.00 96.00 82 ALA A CA 1
ATOM 655 C C . ALA A 1 82 ? 10.931 14.611 -24.695 1.00 96.00 82 ALA A C 1
ATOM 657 O O . ALA A 1 82 ? 11.686 15.573 -24.838 1.00 96.00 82 ALA A O 1
ATOM 658 N N . VAL A 1 83 ? 10.778 13.991 -23.520 1.00 94.50 83 VAL A N 1
ATOM 659 C CA . VAL A 1 83 ? 11.432 14.427 -22.271 1.00 94.50 83 VAL A CA 1
ATOM 660 C C . VAL A 1 83 ? 12.520 13.474 -21.772 1.00 94.50 83 VAL A C 1
ATOM 662 O O . VAL A 1 83 ? 13.364 13.877 -20.975 1.00 94.50 83 VAL A O 1
ATOM 665 N N . THR A 1 84 ? 12.526 12.222 -22.231 1.00 92.69 84 THR A N 1
ATOM 666 C CA . THR A 1 84 ? 13.493 11.201 -21.813 1.00 92.69 84 THR A CA 1
ATOM 667 C C . THR A 1 84 ? 14.672 11.189 -22.770 1.00 92.69 84 THR A C 1
ATOM 669 O O . THR A 1 84 ? 14.525 10.877 -23.949 1.00 92.69 84 THR A O 1
ATOM 672 N N . ALA A 1 85 ? 15.869 11.482 -22.269 1.00 92.62 85 ALA A N 1
ATOM 673 C CA . ALA A 1 85 ? 17.085 11.294 -23.047 1.00 92.62 85 ALA A CA 1
ATOM 674 C C . ALA A 1 85 ? 17.450 9.802 -23.109 1.00 92.62 85 ALA A C 1
ATOM 676 O O . ALA A 1 85 ? 17.332 9.081 -22.117 1.00 92.62 85 ALA A O 1
ATOM 677 N N . THR A 1 86 ? 17.979 9.340 -24.244 1.00 92.94 86 THR A N 1
ATOM 678 C CA . THR A 1 86 ? 18.515 7.971 -24.377 1.00 92.94 86 THR A CA 1
ATOM 679 C C . THR A 1 86 ? 19.616 7.682 -23.354 1.00 92.94 86 THR A C 1
ATOM 681 O O . THR A 1 86 ? 19.738 6.555 -22.883 1.00 92.94 86 THR A O 1
ATOM 684 N N . THR A 1 87 ? 20.361 8.707 -22.925 1.00 92.75 87 THR A N 1
ATOM 685 C CA . THR A 1 87 ? 21.352 8.605 -21.844 1.00 92.75 87 THR A CA 1
ATOM 686 C C . THR A 1 87 ? 20.730 8.222 -20.502 1.00 92.75 87 THR A C 1
ATOM 688 O O . THR A 1 87 ? 21.343 7.469 -19.758 1.00 92.75 87 THR A O 1
ATOM 691 N N . SER A 1 88 ? 19.504 8.661 -20.197 1.00 95.06 88 SER A N 1
ATOM 692 C CA . SER A 1 88 ? 18.807 8.266 -18.964 1.00 95.06 88 SER A CA 1
ATOM 693 C C . SER A 1 88 ? 18.397 6.792 -18.991 1.00 95.06 88 SER A C 1
ATOM 695 O O . SER A 1 88 ? 18.502 6.103 -17.979 1.00 95.06 88 SER A O 1
ATOM 697 N N . LEU A 1 89 ? 17.990 6.271 -20.156 1.00 96.31 89 LEU A N 1
ATOM 698 C CA . LEU A 1 89 ? 17.759 4.831 -20.321 1.00 96.31 89 LEU A CA 1
ATOM 699 C C . LEU A 1 89 ? 19.068 4.042 -20.209 1.00 96.31 89 LEU A C 1
ATOM 701 O O . LEU A 1 89 ? 19.094 2.995 -19.570 1.00 96.31 89 LEU A O 1
ATOM 705 N N . GLN A 1 90 ? 20.160 4.570 -20.766 1.00 96.94 90 GLN A N 1
ATOM 706 C CA . GLN A 1 90 ? 21.492 3.978 -20.655 1.00 96.94 90 GLN A CA 1
ATOM 707 C C . GLN A 1 90 ? 21.990 3.921 -19.201 1.00 96.94 90 GLN A C 1
ATOM 709 O O . GLN A 1 90 ? 22.630 2.951 -18.808 1.00 96.94 90 GLN A O 1
ATOM 714 N N . GLU A 1 91 ? 21.693 4.932 -18.384 1.00 96.62 91 GLU A N 1
ATOM 715 C CA . GLU A 1 91 ? 21.977 4.905 -16.945 1.00 96.62 91 GLU A CA 1
ATOM 716 C C . GLU A 1 91 ? 21.147 3.831 -16.232 1.00 96.62 91 GLU A C 1
ATOM 718 O O . GLU A 1 91 ? 21.675 3.108 -15.384 1.00 96.62 91 GLU A O 1
ATOM 723 N N . LEU A 1 92 ? 19.876 3.658 -16.610 1.00 96.62 92 LEU A N 1
ATOM 724 C CA . LEU A 1 92 ? 19.028 2.608 -16.045 1.00 96.62 92 LEU A CA 1
ATOM 725 C C . LEU A 1 92 ? 19.559 1.200 -16.334 1.00 96.62 92 LEU A C 1
ATOM 727 O O . LEU A 1 92 ? 19.435 0.340 -15.463 1.00 96.62 92 LEU A O 1
ATOM 731 N N . THR A 1 93 ? 20.208 0.948 -17.479 1.00 97.31 93 THR A N 1
ATOM 732 C CA . THR A 1 93 ? 20.754 -0.393 -17.785 1.00 97.31 93 THR A CA 1
ATOM 733 C C . THR A 1 93 ? 21.823 -0.841 -16.788 1.00 97.31 93 THR A C 1
ATOM 735 O O . THR A 1 93 ? 21.966 -2.036 -16.521 1.00 97.31 93 THR A O 1
ATOM 738 N N . THR A 1 94 ? 22.500 0.102 -16.122 1.00 96.94 94 THR A N 1
ATOM 739 C CA . THR A 1 94 ? 23.487 -0.205 -15.072 1.00 96.94 94 THR A CA 1
ATOM 740 C C . THR A 1 94 ? 22.878 -0.920 -13.861 1.00 96.94 94 THR A C 1
ATOM 742 O O . THR A 1 94 ? 23.570 -1.685 -13.183 1.00 96.94 94 THR A O 1
ATOM 745 N N . TYR A 1 95 ? 21.577 -0.741 -13.604 1.00 97.00 95 TYR A N 1
ATOM 746 C CA . TYR A 1 95 ? 20.872 -1.463 -12.545 1.00 97.00 95 TYR A CA 1
ATOM 747 C C . TYR A 1 95 ? 20.734 -2.952 -12.870 1.00 97.00 95 TYR A C 1
ATOM 749 O O . TYR A 1 95 ? 20.711 -3.767 -11.952 1.00 97.00 95 TYR A O 1
ATOM 757 N N . PHE A 1 96 ? 20.705 -3.312 -14.155 1.00 97.25 96 PHE A N 1
ATOM 758 C CA . PHE A 1 96 ? 20.409 -4.662 -14.629 1.00 97.25 96 PHE A CA 1
ATOM 759 C C . PHE A 1 96 ? 21.649 -5.513 -14.940 1.00 97.25 96 PHE A C 1
ATOM 761 O O . PHE A 1 96 ? 21.512 -6.719 -15.132 1.00 97.25 96 PHE A O 1
ATOM 768 N N . ALA A 1 97 ? 22.852 -4.929 -14.936 1.00 94.38 97 ALA A N 1
ATOM 769 C CA . ALA A 1 97 ? 24.092 -5.571 -15.393 1.00 94.38 97 ALA A CA 1
ATOM 770 C C . ALA A 1 97 ? 24.411 -6.936 -14.743 1.00 94.38 97 ALA A C 1
ATOM 772 O O . ALA A 1 97 ? 25.057 -7.778 -15.362 1.00 94.38 97 ALA A O 1
ATOM 773 N N . SER A 1 98 ? 23.971 -7.161 -13.503 1.00 95.12 98 SER A N 1
ATOM 774 C CA . SER 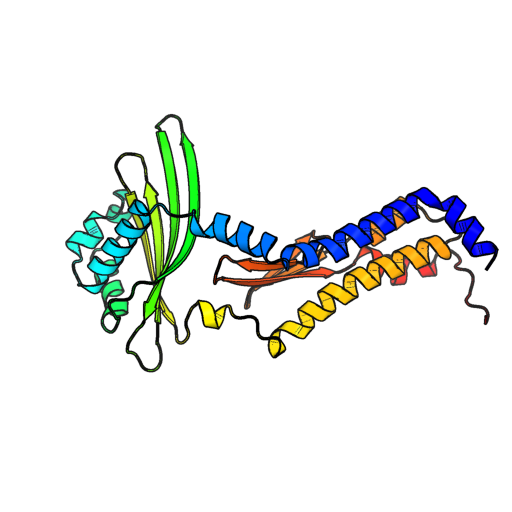A 1 98 ? 24.189 -8.401 -12.740 1.00 95.12 98 SER A CA 1
ATOM 775 C C . SER A 1 98 ? 22.893 -9.155 -12.408 1.00 95.12 98 SER A C 1
ATOM 777 O O . SER A 1 9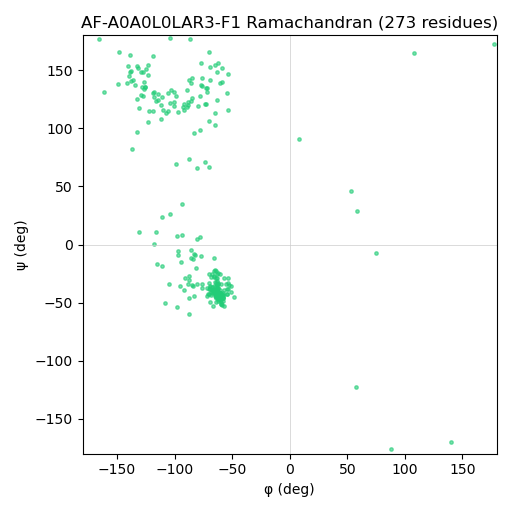8 ? 22.911 -10.094 -11.604 1.00 95.12 98 SER A O 1
ATOM 779 N N . THR A 1 99 ? 21.772 -8.752 -13.012 1.00 97.38 99 THR A N 1
ATOM 780 C CA . THR A 1 99 ? 20.460 -9.372 -12.784 1.00 97.38 99 THR A CA 1
ATOM 781 C C . THR A 1 99 ? 20.304 -10.705 -13.510 1.00 97.38 99 THR A C 1
ATOM 783 O O . THR A 1 99 ? 21.002 -10.998 -14.478 1.00 97.38 99 THR A O 1
ATOM 786 N N . THR A 1 100 ? 19.404 -11.545 -13.003 1.00 96.44 100 THR A N 1
ATOM 787 C CA . THR A 1 100 ? 19.033 -12.825 -13.623 1.00 96.44 100 THR A CA 1
ATOM 788 C C . THR A 1 100 ? 17.918 -12.654 -14.660 1.00 96.44 100 THR A C 1
ATOM 790 O O . THR A 1 100 ? 17.347 -11.574 -14.820 1.00 96.44 100 THR A O 1
ATOM 793 N N . ASP A 1 101 ? 17.547 -13.749 -15.330 1.00 95.88 101 ASP A N 1
ATOM 794 C CA . ASP A 1 101 ? 16.401 -13.764 -16.242 1.00 95.88 101 ASP A CA 1
ATOM 795 C C . ASP A 1 101 ? 15.028 -13.814 -15.555 1.00 95.88 101 ASP A C 1
ATOM 797 O O . ASP A 1 101 ? 14.001 -13.638 -16.213 1.00 95.88 101 ASP A O 1
ATOM 801 N N . SER A 1 102 ? 14.989 -14.042 -14.239 1.00 96.25 102 SER A N 1
ATOM 802 C CA . SER A 1 102 ? 13.735 -14.177 -13.497 1.00 96.25 102 SER A CA 1
ATOM 803 C C . SER A 1 102 ? 13.115 -12.810 -13.229 1.00 96.25 102 SER A C 1
ATOM 805 O O . SER A 1 102 ? 13.492 -12.120 -12.287 1.00 96.25 102 SER A O 1
ATOM 807 N N . ILE A 1 103 ? 12.149 -12.410 -14.051 1.00 96.38 103 ILE A N 1
ATOM 808 C CA . ILE A 1 103 ? 11.328 -11.226 -13.793 1.00 96.38 103 ILE A CA 1
ATOM 809 C C . ILE A 1 103 ? 10.084 -11.681 -13.023 1.00 96.38 103 ILE A C 1
ATOM 811 O O . ILE A 1 103 ? 9.303 -12.498 -13.509 1.00 96.38 103 ILE A O 1
ATOM 815 N N . GLU A 1 104 ? 9.858 -11.156 -11.829 1.00 93.12 104 GLU A N 1
ATOM 816 C CA . GLU A 1 104 ? 8.727 -11.530 -10.981 1.00 93.12 104 GLU A CA 1
ATOM 817 C C . GLU A 1 104 ? 7.784 -10.343 -10.816 1.00 93.12 104 GLU A C 1
ATOM 819 O O . GLU A 1 104 ? 8.208 -9.237 -10.482 1.00 93.12 104 GLU A O 1
ATOM 824 N N . PHE A 1 105 ? 6.491 -10.559 -11.062 1.00 90.69 105 PHE A N 1
ATOM 825 C CA . PHE A 1 105 ? 5.491 -9.519 -10.852 1.00 90.69 105 PHE A CA 1
ATOM 826 C C . PHE A 1 105 ? 5.282 -9.314 -9.352 1.00 90.69 105 PHE A C 1
ATOM 828 O O . PHE A 1 105 ? 4.913 -10.236 -8.624 1.00 90.69 105 PHE A O 1
ATOM 835 N N . VAL A 1 106 ? 5.519 -8.087 -8.898 1.00 87.38 106 VAL A N 1
ATOM 836 C CA . VAL A 1 106 ? 5.338 -7.684 -7.504 1.00 87.38 106 VAL A CA 1
ATOM 837 C C . VAL A 1 106 ? 3.888 -7.243 -7.345 1.00 87.38 106 VAL A C 1
ATOM 839 O O . VAL A 1 106 ? 3.115 -7.834 -6.602 1.00 87.38 106 VAL A O 1
ATOM 842 N N . GLY A 1 107 ? 3.440 -6.241 -8.077 1.00 85.44 107 GLY A N 1
ATOM 843 C CA . GLY A 1 107 ? 2.060 -5.796 -7.954 1.00 85.44 107 GLY A CA 1
ATOM 844 C C . GLY A 1 107 ? 1.794 -4.604 -8.832 1.00 85.44 107 GLY A C 1
ATOM 845 O O . GLY A 1 107 ? 2.715 -4.023 -9.392 1.00 85.44 107 GLY A O 1
ATOM 846 N N . GLY A 1 108 ? 0.538 -4.204 -8.928 1.00 86.62 108 GLY A N 1
ATOM 847 C CA . GLY A 1 108 ? 0.206 -3.015 -9.680 1.00 86.62 108 GLY A CA 1
ATOM 848 C C . GLY A 1 108 ? -1.195 -2.516 -9.416 1.00 86.62 108 GLY A C 1
ATOM 849 O O . GLY A 1 108 ? -1.966 -3.112 -8.662 1.00 86.62 108 GLY A O 1
ATOM 850 N N . LYS A 1 109 ? -1.499 -1.392 -10.043 1.00 86.75 109 LYS A N 1
ATOM 851 C CA . LYS A 1 109 ? -2.817 -0.786 -10.129 1.00 86.75 109 LYS A CA 1
ATOM 852 C C . LYS A 1 109 ? -3.079 -0.489 -11.595 1.00 86.75 109 LYS A C 1
ATOM 854 O O . LYS A 1 109 ? -2.152 -0.182 -12.338 1.00 86.75 109 LYS A O 1
ATOM 859 N N . PHE A 1 110 ? -4.339 -0.550 -11.990 1.00 87.69 110 PHE A N 1
ATOM 860 C CA . PHE A 1 110 ? -4.768 0.014 -13.256 1.00 87.69 110 PHE A CA 1
ATOM 861 C C . PHE A 1 110 ? -6.013 0.851 -13.029 1.00 87.69 110 PHE A C 1
ATOM 863 O O . PHE A 1 110 ? -6.795 0.601 -12.106 1.00 87.69 110 PHE A O 1
ATOM 870 N N . ASN A 1 111 ? -6.183 1.846 -13.878 1.00 88.31 111 ASN A N 1
ATOM 871 C CA . ASN A 1 111 ? -7.348 2.699 -13.892 1.00 88.31 111 ASN A CA 1
ATOM 872 C C . ASN A 1 111 ? -7.846 2.782 -15.330 1.00 88.31 111 ASN A C 1
ATOM 874 O O . ASN A 1 111 ? -7.128 3.241 -16.211 1.00 88.31 111 ASN A O 1
ATOM 878 N N . SER A 1 112 ? -9.066 2.309 -15.578 1.00 89.69 112 SER A N 1
ATOM 879 C CA . SER A 1 112 ? -9.687 2.415 -16.897 1.00 89.69 112 SER A CA 1
ATOM 880 C C . SER A 1 112 ? -10.735 3.517 -16.896 1.00 89.69 112 SER A C 1
ATOM 882 O O . SER A 1 112 ? -11.729 3.428 -16.174 1.00 89.69 112 SER A O 1
ATOM 884 N N . VAL A 1 113 ? -10.568 4.503 -17.770 1.00 89.12 113 VAL A N 1
ATOM 885 C CA . VAL A 1 113 ? -11.525 5.590 -17.982 1.00 89.12 113 VAL A CA 1
ATOM 886 C C . VAL A 1 113 ? -12.034 5.521 -19.418 1.00 89.12 113 VAL A C 1
ATOM 888 O O . VAL A 1 113 ? -11.264 5.386 -20.362 1.00 89.12 113 VAL A O 1
ATOM 891 N N . THR A 1 114 ? -13.353 5.583 -19.599 1.00 90.56 114 THR A N 1
ATOM 892 C CA . THR A 1 114 ? -13.948 5.739 -20.935 1.00 90.56 114 THR A CA 1
ATOM 893 C C . THR A 1 114 ? -14.136 7.225 -21.204 1.00 90.56 114 THR A C 1
ATOM 895 O O . THR A 1 114 ? -14.889 7.887 -20.491 1.00 90.56 114 THR A O 1
ATOM 898 N N . THR A 1 115 ? -13.435 7.747 -22.204 1.00 89.06 115 THR A N 1
ATOM 899 C CA . THR A 1 115 ? -13.527 9.131 -22.675 1.00 89.06 115 THR A CA 1
ATOM 900 C C . THR A 1 115 ? -14.322 9.188 -23.985 1.00 89.06 115 THR A C 1
ATOM 902 O O . THR A 1 115 ? -14.757 8.160 -24.509 1.00 89.06 115 THR A O 1
ATOM 905 N N . SER A 1 116 ? -14.533 10.391 -24.529 1.00 89.12 116 SER A N 1
ATOM 906 C CA . SER A 1 116 ? -15.102 10.565 -25.875 1.00 89.12 116 SER A CA 1
ATOM 907 C C . SER A 1 116 ? -14.246 9.933 -26.973 1.00 89.12 116 SER A C 1
ATOM 909 O O . SER A 1 116 ? -14.782 9.569 -28.016 1.00 89.12 116 SER A O 1
ATOM 911 N N . ASP A 1 117 ? -12.945 9.785 -26.720 1.00 87.00 117 ASP A N 1
ATOM 912 C CA . ASP A 1 117 ? -11.951 9.345 -27.701 1.00 87.00 117 ASP A CA 1
ATOM 913 C C . ASP A 1 117 ? -11.651 7.841 -27.600 1.00 87.00 117 ASP A C 1
ATOM 915 O O . ASP A 1 117 ? -10.947 7.286 -28.439 1.00 87.00 117 ASP A O 1
ATOM 919 N N . GLY A 1 118 ? -12.218 7.157 -26.600 1.00 90.25 118 GLY A N 1
ATOM 920 C CA . GLY A 1 118 ? -12.085 5.717 -26.420 1.00 90.25 118 GLY A CA 1
ATOM 921 C C . GLY A 1 118 ? -11.912 5.306 -24.963 1.00 90.25 118 GLY A C 1
ATOM 922 O O . GLY A 1 118 ? -12.102 6.086 -24.031 1.00 90.25 118 GLY A O 1
ATOM 923 N N . LYS A 1 119 ? -11.570 4.034 -24.754 1.00 91.81 119 LYS A N 1
ATOM 924 C CA . LYS A 1 119 ? -11.192 3.532 -23.433 1.00 91.81 119 LYS A CA 1
ATOM 925 C C . LYS A 1 119 ? -9.691 3.726 -23.259 1.00 91.81 119 LYS A C 1
ATOM 927 O O . LYS A 1 119 ? -8.916 3.138 -24.003 1.00 91.81 119 LYS A O 1
ATOM 932 N N . VAL A 1 120 ? -9.321 4.494 -22.248 1.00 93.12 120 VAL A N 1
ATOM 933 C CA . VAL A 1 120 ? -7.945 4.667 -21.795 1.00 93.12 120 VAL A CA 1
ATOM 934 C C . VAL A 1 120 ? -7.734 3.785 -20.574 1.00 93.12 120 VAL A C 1
ATOM 936 O O . VAL A 1 120 ? -8.571 3.790 -19.667 1.00 93.12 120 VAL A O 1
ATOM 939 N N . THR A 1 121 ? -6.652 3.009 -20.546 1.00 93.69 121 THR A N 1
ATOM 940 C CA . THR A 1 121 ? -6.256 2.257 -19.347 1.00 93.69 121 THR A CA 1
ATOM 941 C C . THR A 1 121 ? -4.850 2.635 -18.921 1.00 93.69 121 THR A C 1
ATOM 943 O O . THR A 1 121 ? -3.891 2.351 -19.626 1.00 93.69 121 THR A O 1
ATOM 946 N N . GLU A 1 122 ? -4.738 3.247 -17.751 1.00 94.56 122 GLU A N 1
ATOM 947 C CA . GLU A 1 122 ? -3.473 3.560 -17.095 1.00 94.56 122 GLU A CA 1
ATOM 948 C C . GLU A 1 122 ? -3.028 2.366 -16.253 1.00 94.56 122 GLU A C 1
ATOM 950 O O . GLU A 1 122 ? -3.852 1.732 -15.592 1.00 94.56 122 GLU A O 1
ATOM 955 N N . TYR A 1 123 ? -1.730 2.090 -16.239 1.00 94.94 123 TYR A N 1
ATOM 956 C CA . TYR A 1 123 ? -1.092 1.020 -15.488 1.00 94.94 123 TYR A CA 1
ATOM 957 C C . TYR A 1 123 ? 0.037 1.591 -14.632 1.00 94.94 123 TYR A C 1
ATOM 959 O O . TYR A 1 123 ? 0.888 2.330 -15.115 1.00 94.94 123 TYR A O 1
ATOM 967 N N . GLU A 1 124 ? 0.081 1.182 -13.371 1.00 93.69 124 GLU A N 1
ATOM 968 C CA . GLU A 1 124 ? 1.197 1.380 -12.452 1.00 93.69 124 GLU A CA 1
ATOM 969 C C . GLU A 1 124 ? 1.619 0.007 -11.948 1.00 93.69 124 GLU A C 1
ATOM 971 O O . GLU A 1 124 ? 0.913 -0.595 -11.142 1.00 93.69 124 GLU A O 1
ATOM 976 N N . VAL A 1 125 ? 2.741 -0.518 -12.426 1.00 93.38 125 VAL A N 1
ATOM 977 C CA . VAL A 1 125 ? 3.178 -1.884 -12.122 1.00 93.38 125 VAL A CA 1
ATOM 978 C C . VAL A 1 125 ? 4.579 -1.907 -11.535 1.00 93.38 125 VAL A C 1
ATOM 980 O O . VAL A 1 125 ? 5.418 -1.051 -11.809 1.00 93.38 125 VAL A O 1
ATOM 983 N N . HIS A 1 126 ? 4.823 -2.918 -10.714 1.00 93.12 126 HIS A N 1
ATOM 984 C CA . HIS A 1 126 ? 6.084 -3.184 -10.058 1.00 93.12 126 HIS A CA 1
ATOM 985 C C . HIS A 1 126 ? 6.530 -4.611 -10.367 1.00 93.12 126 HIS A C 1
ATOM 987 O O . HIS A 1 126 ? 5.747 -5.558 -10.246 1.00 93.12 126 HIS A O 1
ATOM 993 N N . TYR A 1 127 ? 7.808 -4.757 -10.687 1.00 94.69 127 TYR A N 1
ATOM 994 C CA . TYR A 1 127 ? 8.492 -6.031 -10.871 1.00 94.69 127 TYR A CA 1
ATOM 995 C C . TYR A 1 127 ? 9.697 -6.113 -9.942 1.00 94.69 127 TYR A C 1
ATOM 997 O O . TYR A 1 127 ? 10.259 -5.086 -9.563 1.00 94.69 127 TYR A O 1
ATOM 1005 N N . GLN A 1 128 ? 10.110 -7.326 -9.595 1.00 95.44 128 GLN A N 1
ATOM 1006 C CA . GLN A 1 128 ? 11.382 -7.596 -8.937 1.00 95.44 128 GLN A CA 1
ATOM 1007 C C . GLN A 1 128 ? 12.189 -8.584 -9.771 1.00 95.44 128 GLN A C 1
ATOM 1009 O O . GLN A 1 128 ? 11.630 -9.472 -10.412 1.00 95.44 128 GLN A O 1
ATOM 1014 N N . ILE A 1 129 ? 13.505 -8.420 -9.761 1.00 97.75 129 ILE A N 1
ATOM 1015 C CA . ILE A 1 129 ? 14.438 -9.274 -10.489 1.00 97.75 129 ILE A CA 1
ATOM 1016 C C . ILE A 1 129 ? 15.567 -9.644 -9.529 1.00 97.75 129 ILE A C 1
ATOM 1018 O O . ILE A 1 129 ? 16.183 -8.734 -8.964 1.00 97.75 129 ILE A O 1
ATOM 1022 N N . PRO A 1 130 ? 15.867 -10.936 -9.314 1.00 97.50 130 PRO A N 1
ATOM 1023 C CA . PRO A 1 130 ? 17.028 -11.344 -8.540 1.00 97.50 130 PRO A CA 1
ATOM 1024 C C . PRO A 1 130 ? 18.316 -10.809 -9.164 1.00 97.50 130 PRO A C 1
ATOM 1026 O O . PRO A 1 130 ? 18.487 -10.816 -10.387 1.00 97.50 130 PRO A O 1
ATOM 1029 N N . ASN A 1 131 ? 19.225 -10.366 -8.308 1.00 97.19 131 ASN A N 1
ATOM 1030 C CA . ASN A 1 131 ? 20.495 -9.761 -8.659 1.00 97.19 131 ASN A CA 1
ATOM 1031 C C . ASN A 1 131 ? 21.635 -10.513 -7.962 1.00 97.19 131 ASN A C 1
ATOM 1033 O O . ASN A 1 131 ? 21.547 -10.832 -6.779 1.00 97.19 131 ASN A O 1
ATOM 1037 N N . ASN A 1 132 ? 22.715 -10.794 -8.693 1.00 96.56 132 ASN A N 1
ATOM 1038 C CA . ASN A 1 132 ? 23.857 -11.563 -8.184 1.00 96.56 132 ASN A CA 1
ATOM 1039 C C . ASN A 1 132 ? 24.798 -10.746 -7.275 1.00 96.56 132 ASN A C 1
ATOM 1041 O O . ASN A 1 132 ? 25.866 -11.226 -6.893 1.00 96.56 132 ASN A O 1
ATOM 1045 N N . ASP A 1 133 ? 24.427 -9.510 -6.945 1.00 95.69 133 ASP A N 1
ATOM 1046 C CA . ASP A 1 133 ? 25.176 -8.656 -6.031 1.00 95.69 133 ASP A CA 1
ATOM 1047 C C . ASP A 1 133 ? 25.047 -9.165 -4.575 1.00 95.69 133 ASP A C 1
ATOM 1049 O O . ASP A 1 133 ? 23.944 -9.504 -4.132 1.00 95.69 133 ASP A O 1
ATOM 1053 N N . PRO A 1 134 ? 26.149 -9.244 -3.802 1.00 93.38 134 PRO A N 1
ATOM 1054 C CA . PRO A 1 134 ? 26.113 -9.740 -2.425 1.00 93.38 134 PRO A CA 1
ATOM 1055 C C . PRO A 1 134 ? 25.348 -8.826 -1.453 1.00 93.38 134 PRO A C 1
ATOM 1057 O O . PRO A 1 134 ? 24.870 -9.309 -0.422 1.00 93.38 134 PRO A O 1
ATOM 1060 N N . VAL A 1 135 ? 25.255 -7.529 -1.757 1.00 95.06 135 VAL A N 1
ATOM 1061 C CA . VAL A 1 135 ? 24.559 -6.519 -0.950 1.00 95.06 135 VAL A CA 1
ATOM 1062 C C . VAL A 1 135 ? 23.164 -6.282 -1.517 1.00 95.06 135 VAL A C 1
ATOM 1064 O O . VAL A 1 135 ? 22.177 -6.433 -0.802 1.00 95.06 135 VAL A O 1
ATOM 1067 N N . ASP A 1 136 ? 23.085 -5.979 -2.808 1.00 95.88 136 ASP A N 1
ATOM 1068 C CA . ASP A 1 136 ? 21.864 -5.567 -3.498 1.00 95.88 136 ASP A CA 1
ATOM 1069 C C . ASP A 1 136 ? 21.215 -6.736 -4.246 1.00 95.88 136 ASP A C 1
ATOM 1071 O O . ASP A 1 136 ? 21.204 -6.784 -5.476 1.00 95.88 136 ASP A O 1
ATOM 1075 N N . LYS A 1 137 ? 20.673 -7.698 -3.500 1.00 96.69 137 LYS A N 1
ATOM 1076 C CA . LYS A 1 137 ? 20.203 -8.992 -4.028 1.00 96.69 137 LYS A CA 1
ATOM 1077 C C . LYS A 1 137 ? 19.006 -8.929 -4.978 1.00 96.69 137 LYS A C 1
ATOM 1079 O O . LYS A 1 137 ? 18.696 -9.934 -5.613 1.00 96.69 137 LYS A O 1
ATOM 1084 N N . PHE A 1 138 ? 18.318 -7.794 -5.084 1.00 97.19 138 PHE A N 1
ATOM 1085 C CA . PHE A 1 138 ? 17.193 -7.621 -6.002 1.00 97.19 138 PHE A CA 1
ATOM 1086 C C . PHE A 1 138 ? 17.195 -6.235 -6.650 1.00 97.19 138 PHE A C 1
ATOM 1088 O O . PHE A 1 138 ? 17.667 -5.254 -6.074 1.00 97.19 138 PHE A O 1
ATOM 1095 N N . VAL A 1 139 ? 16.600 -6.148 -7.837 1.00 97.38 139 VAL A N 1
ATOM 1096 C CA . VAL A 1 139 ? 16.254 -4.894 -8.515 1.00 97.38 139 VAL A CA 1
ATOM 1097 C C . VAL A 1 139 ? 14.741 -4.804 -8.611 1.00 97.38 139 VAL A C 1
ATOM 1099 O O . VAL A 1 139 ? 14.104 -5.704 -9.151 1.00 97.38 139 VAL A O 1
ATOM 1102 N N . VAL A 1 140 ? 14.166 -3.719 -8.100 1.00 96.06 140 VAL A N 1
ATOM 1103 C CA . VAL A 1 140 ? 12.744 -3.404 -8.248 1.00 96.06 140 VAL A CA 1
ATOM 1104 C C . VAL A 1 140 ? 12.569 -2.411 -9.372 1.00 96.06 140 VAL A C 1
ATOM 1106 O O . VAL A 1 140 ? 13.193 -1.350 -9.366 1.00 96.06 140 VAL A O 1
ATOM 1109 N N . VAL A 1 141 ? 11.682 -2.742 -10.301 1.00 97.06 141 VAL A N 1
ATOM 1110 C CA . VAL A 1 141 ? 11.331 -1.897 -11.437 1.00 97.06 141 VAL A CA 1
ATOM 1111 C C . VAL A 1 141 ? 9.907 -1.404 -11.260 1.00 97.06 141 VAL A C 1
ATOM 1113 O O . VAL A 1 141 ? 9.000 -2.205 -11.058 1.00 97.06 141 VAL A O 1
ATOM 1116 N N . TYR A 1 142 ? 9.711 -0.095 -11.337 1.00 96.12 142 TYR A N 1
ATOM 1117 C CA . TYR A 1 142 ? 8.406 0.542 -11.445 1.00 96.12 142 TYR A CA 1
ATOM 1118 C C . TYR A 1 142 ? 8.183 0.988 -12.886 1.00 96.12 142 TYR A C 1
ATOM 1120 O O . TYR A 1 142 ? 9.064 1.615 -13.475 1.00 96.12 142 TYR A O 1
ATOM 1128 N N . ILE A 1 143 ? 7.007 0.687 -13.430 1.00 97.31 143 ILE A N 1
ATOM 1129 C CA . ILE A 1 143 ? 6.580 1.125 -14.757 1.00 97.31 143 ILE A CA 1
ATOM 1130 C C . ILE A 1 143 ? 5.215 1.797 -14.631 1.00 97.31 143 ILE A C 1
ATOM 1132 O O . ILE A 1 143 ? 4.273 1.217 -14.090 1.00 97.31 143 ILE A O 1
ATOM 1136 N N . ASN A 1 144 ? 5.116 3.011 -15.163 1.00 96.88 144 ASN A N 1
ATOM 1137 C CA . ASN A 1 144 ? 3.855 3.675 -15.455 1.00 96.88 144 ASN A CA 1
ATOM 1138 C C . ASN A 1 144 ? 3.629 3.651 -16.971 1.00 96.88 144 ASN A C 1
ATOM 1140 O O . ASN A 1 144 ? 4.536 3.994 -17.734 1.00 96.88 144 ASN A O 1
ATOM 1144 N N . ALA A 1 145 ? 2.450 3.221 -17.402 1.00 97.44 145 ALA A N 1
ATOM 1145 C CA . ALA A 1 145 ? 2.116 3.051 -18.809 1.00 97.44 145 ALA A CA 1
ATOM 1146 C C . ALA A 1 145 ? 0.635 3.308 -19.074 1.00 97.44 145 ALA A C 1
ATOM 1148 O O . ALA A 1 145 ? -0.179 3.319 -18.156 1.00 97.44 145 ALA A O 1
ATOM 1149 N N . GLU A 1 146 ? 0.282 3.468 -20.341 1.00 96.25 146 GLU A N 1
ATOM 1150 C CA . GLU A 1 146 ? -1.086 3.724 -20.775 1.00 96.25 146 GLU A CA 1
ATOM 1151 C C . GLU A 1 146 ? -1.393 2.961 -22.066 1.00 96.25 146 GLU A C 1
ATOM 1153 O O . GLU A 1 146 ? -0.552 2.873 -22.964 1.00 96.25 146 GLU A O 1
ATOM 1158 N N . ASP A 1 147 ? -2.596 2.398 -22.151 1.00 95.25 147 ASP A N 1
ATOM 1159 C CA . ASP A 1 147 ? -3.178 1.860 -23.379 1.00 95.25 147 ASP A CA 1
ATOM 1160 C C . ASP A 1 147 ? -4.295 2.791 -23.862 1.00 95.25 147 ASP A C 1
ATOM 1162 O O . ASP A 1 147 ? -5.340 2.917 -23.213 1.00 95.25 147 ASP A O 1
ATOM 1166 N N . VAL A 1 148 ? -4.059 3.432 -25.009 1.00 88.75 148 VAL A N 1
ATOM 1167 C CA . VAL A 1 148 ? -4.984 4.357 -25.687 1.00 88.75 148 VAL A CA 1
ATOM 1168 C C . VAL A 1 148 ? -5.660 3.723 -26.911 1.00 88.75 148 VAL A C 1
ATOM 1170 O O . VAL A 1 148 ? -6.009 4.408 -27.869 1.00 88.75 148 VAL A O 1
ATOM 1173 N N . GLY A 1 149 ? -5.804 2.393 -26.947 1.00 83.06 149 GLY A N 1
ATOM 1174 C CA . GLY A 1 149 ? -6.433 1.664 -28.060 1.00 83.06 149 GLY A CA 1
ATOM 1175 C C . GLY A 1 149 ? -5.561 1.542 -29.319 1.00 83.06 149 GLY A C 1
ATOM 1176 O O . GLY A 1 149 ? -5.909 0.806 -30.241 1.00 83.06 149 GLY A O 1
ATOM 1177 N N . GLY A 1 150 ? -4.411 2.223 -29.348 1.00 81.19 150 GLY A N 1
ATOM 1178 C CA . GLY A 1 150 ? -3.332 2.064 -30.329 1.00 81.19 150 GLY A CA 1
ATOM 1179 C C . GLY A 1 150 ? -2.182 1.174 -29.842 1.00 81.19 150 GLY A C 1
ATOM 1180 O O . GLY A 1 150 ? -1.156 1.085 -30.516 1.00 81.19 150 GLY A O 1
ATOM 1181 N N . GLY A 1 151 ? -2.344 0.538 -28.678 1.00 92.12 151 GLY A N 1
ATOM 1182 C CA . GLY A 1 151 ? -1.330 -0.268 -28.010 1.00 92.12 151 GLY A CA 1
ATOM 1183 C C . GLY A 1 151 ? -0.770 0.404 -26.757 1.00 92.12 151 GLY A C 1
ATOM 1184 O O . GLY A 1 151 ? -0.928 1.603 -26.531 1.00 92.12 151 GLY A O 1
ATOM 1185 N N . LEU A 1 152 ? -0.096 -0.408 -25.949 1.00 96.69 152 LEU A N 1
ATOM 1186 C CA . LEU A 1 152 ? 0.475 -0.015 -24.669 1.00 96.69 152 LEU A CA 1
ATOM 1187 C C . LEU A 1 152 ? 1.758 0.806 -24.869 1.00 96.69 152 LEU A C 1
ATOM 1189 O O . LEU A 1 152 ? 2.606 0.465 -25.701 1.00 96.69 152 LEU A O 1
ATOM 1193 N N . LYS A 1 153 ? 1.903 1.892 -24.108 1.00 97.56 153 LYS A N 1
ATOM 1194 C CA . LYS A 1 153 ? 3.065 2.788 -24.142 1.00 97.56 153 LYS A CA 1
ATOM 1195 C C . LYS A 1 153 ? 3.546 3.121 -22.738 1.00 97.56 153 LYS A C 1
ATOM 1197 O O . LYS A 1 153 ? 2.742 3.392 -21.854 1.00 97.56 153 LYS A O 1
ATOM 1202 N N . VAL A 1 154 ? 4.862 3.106 -22.536 1.00 97.88 154 VAL A N 1
ATOM 1203 C CA . VAL A 1 154 ? 5.487 3.423 -21.243 1.00 97.88 154 VAL A CA 1
ATOM 1204 C C . VAL A 1 154 ? 5.662 4.933 -21.100 1.00 97.88 154 VAL A C 1
ATOM 1206 O O . VAL A 1 154 ? 6.296 5.571 -21.936 1.00 97.88 154 VAL A O 1
ATOM 1209 N N . HIS A 1 155 ? 5.152 5.503 -20.013 1.00 96.94 155 HIS A N 1
ATOM 1210 C CA . HIS A 1 155 ? 5.349 6.912 -19.664 1.00 96.94 155 HIS A CA 1
ATOM 1211 C C . HIS A 1 155 ? 6.564 7.122 -18.774 1.00 96.94 155 HIS A C 1
ATOM 1213 O O . HIS A 1 155 ? 7.282 8.111 -18.889 1.00 96.94 155 HIS A O 1
ATOM 1219 N N . THR A 1 156 ? 6.789 6.214 -17.830 1.00 97.12 156 THR A N 1
ATOM 1220 C CA . THR A 1 156 ? 7.887 6.330 -16.870 1.00 97.12 156 THR A CA 1
ATOM 1221 C C . THR A 1 156 ? 8.371 4.952 -16.469 1.00 97.12 156 THR A C 1
ATOM 1223 O O . THR A 1 156 ? 7.571 4.058 -16.202 1.00 97.12 156 THR A O 1
ATOM 1226 N N . VAL A 1 157 ? 9.689 4.806 -16.374 1.00 97.62 157 VAL A N 1
ATOM 1227 C CA . VAL A 1 157 ? 10.351 3.631 -15.816 1.00 97.62 157 VAL A CA 1
ATOM 1228 C C . VAL A 1 157 ? 11.356 4.077 -14.759 1.00 97.62 157 VAL A C 1
ATOM 1230 O O . VAL A 1 157 ? 12.077 5.057 -14.942 1.00 97.62 157 VAL A O 1
ATOM 1233 N N . GLN A 1 158 ? 11.377 3.383 -13.627 1.00 97.00 158 GLN A N 1
ATOM 1234 C CA . GLN A 1 158 ? 12.337 3.607 -12.548 1.00 97.00 158 GLN A CA 1
ATOM 1235 C C . GLN A 1 158 ? 12.850 2.259 -12.054 1.00 97.00 158 GLN A C 1
ATOM 1237 O O . GLN A 1 158 ? 12.074 1.314 -11.934 1.00 97.00 158 GLN A O 1
ATOM 1242 N N . ALA A 1 159 ? 14.138 2.175 -11.732 1.00 96.69 159 ALA A N 1
ATOM 1243 C CA . ALA A 1 159 ? 14.750 0.981 -11.164 1.00 96.69 159 ALA A CA 1
ATOM 1244 C C . ALA A 1 159 ? 15.487 1.332 -9.870 1.00 96.69 159 ALA A C 1
ATOM 1246 O O . ALA A 1 159 ? 16.144 2.366 -9.786 1.00 96.69 159 ALA A O 1
ATOM 1247 N N . ASN A 1 160 ? 15.379 0.468 -8.862 1.00 96.25 160 ASN A N 1
ATOM 1248 C CA . ASN A 1 160 ? 16.078 0.613 -7.588 1.00 96.25 160 ASN A CA 1
ATOM 1249 C C . ASN A 1 160 ? 16.634 -0.733 -7.132 1.00 96.25 160 ASN A C 1
ATOM 1251 O O . ASN A 1 160 ? 15.972 -1.760 -7.261 1.00 96.25 160 ASN A O 1
ATOM 1255 N N . LYS A 1 161 ? 17.839 -0.723 -6.566 1.00 95.44 161 LYS A N 1
ATOM 1256 C CA . LYS A 1 161 ? 18.451 -1.896 -5.939 1.00 95.44 161 LYS A CA 1
ATOM 1257 C C . LYS A 1 161 ? 17.993 -2.024 -4.488 1.00 95.44 161 LYS A C 1
ATOM 1259 O O . LYS A 1 161 ? 17.882 -1.017 -3.792 1.00 95.44 161 LYS A O 1
ATOM 1264 N N . ILE A 1 162 ? 17.714 -3.249 -4.048 1.00 94.12 162 ILE A N 1
ATOM 1265 C CA . ILE A 1 162 ? 17.317 -3.559 -2.672 1.00 94.12 162 ILE A CA 1
ATOM 1266 C C . ILE A 1 162 ? 17.998 -4.842 -2.178 1.00 94.12 162 ILE A C 1
ATOM 1268 O O . ILE A 1 162 ? 18.245 -5.774 -2.943 1.00 94.12 162 ILE A O 1
ATOM 1272 N N . ALA A 1 163 ? 18.268 -4.908 -0.873 1.00 94.25 163 ALA A N 1
ATOM 1273 C CA . ALA A 1 163 ? 19.004 -6.017 -0.259 1.00 94.25 163 ALA A CA 1
ATOM 1274 C C . ALA A 1 163 ? 18.158 -7.272 0.038 1.00 94.25 163 ALA A C 1
ATOM 1276 O O . ALA A 1 163 ? 18.697 -8.364 0.217 1.00 94.25 163 ALA A O 1
ATOM 1277 N N . GLN A 1 164 ? 16.838 -7.115 0.121 1.00 91.12 164 GLN A N 1
ATOM 1278 C CA . GLN A 1 164 ? 15.861 -8.155 0.468 1.00 91.12 164 GLN A CA 1
ATOM 1279 C C . GLN A 1 164 ? 14.709 -8.112 -0.523 1.00 91.12 164 GLN A C 1
ATOM 1281 O O . GLN A 1 164 ? 14.435 -7.037 -1.056 1.00 91.12 164 GLN A O 1
ATOM 1286 N N . SER A 1 165 ? 14.022 -9.234 -0.746 1.00 90.56 165 SER A N 1
ATOM 1287 C CA . SER A 1 165 ? 12.886 -9.256 -1.677 1.00 90.56 165 SER A CA 1
ATOM 1288 C C . SER A 1 165 ? 11.765 -8.330 -1.194 1.00 90.56 165 SER A C 1
ATOM 1290 O O . SER A 1 165 ? 11.643 -8.049 0.002 1.00 90.56 165 SER A O 1
ATOM 1292 N N . VAL A 1 166 ? 10.910 -7.855 -2.106 1.00 86.00 166 VAL A N 1
ATOM 1293 C CA . VAL A 1 166 ? 9.784 -6.989 -1.706 1.00 86.00 166 VAL A CA 1
ATOM 1294 C C . VAL A 1 166 ? 8.824 -7.756 -0.784 1.00 86.00 166 VAL A C 1
ATOM 1296 O O . VAL A 1 166 ? 8.246 -7.187 0.142 1.00 86.00 166 VAL A O 1
ATOM 1299 N N . GLN A 1 167 ? 8.721 -9.073 -0.980 1.00 79.56 167 GLN A N 1
ATOM 1300 C CA . GLN A 1 167 ? 7.995 -9.969 -0.088 1.00 79.56 167 GLN A CA 1
ATOM 1301 C C . GLN A 1 167 ? 8.557 -9.961 1.336 1.00 79.56 167 GLN A C 1
ATOM 1303 O O . GLN A 1 167 ? 7.803 -9.719 2.276 1.00 79.56 167 GLN A O 1
ATOM 1308 N N . GLU A 1 168 ? 9.868 -10.147 1.487 1.00 82.25 168 GLU A N 1
ATOM 1309 C CA . GLU A 1 168 ? 10.535 -10.164 2.794 1.00 82.25 168 GLU A CA 1
ATOM 1310 C C . GLU A 1 168 ? 10.437 -8.813 3.513 1.00 82.25 168 GLU A C 1
ATOM 1312 O O . GLU A 1 168 ? 10.190 -8.773 4.717 1.00 82.25 168 GLU A O 1
ATOM 1317 N N . GLN A 1 169 ? 10.561 -7.694 2.788 1.00 76.12 169 GLN A N 1
ATOM 1318 C CA . GLN A 1 169 ? 10.389 -6.355 3.371 1.00 76.12 169 GLN A CA 1
ATOM 1319 C C . GLN A 1 169 ? 8.959 -6.114 3.870 1.00 76.12 169 GLN A C 1
ATOM 1321 O O . GLN A 1 169 ? 8.736 -5.379 4.836 1.00 76.12 169 GLN A O 1
ATOM 1326 N N . GLY A 1 170 ? 7.980 -6.716 3.196 1.00 67.19 170 GLY A N 1
ATOM 1327 C CA . GLY A 1 170 ? 6.571 -6.622 3.545 1.00 67.19 170 GLY A CA 1
ATOM 1328 C C . GLY A 1 170 ? 6.113 -7.647 4.582 1.00 67.19 170 GLY A C 1
ATOM 1329 O O . GLY A 1 170 ? 4.941 -7.610 4.976 1.00 67.19 170 GLY A O 1
ATOM 1330 N N . ASP A 1 171 ? 6.952 -8.590 5.011 1.00 68.19 171 ASP A N 1
ATOM 1331 C CA . ASP A 1 171 ? 6.500 -9.664 5.887 1.00 68.19 171 ASP A CA 1
ATOM 1332 C C . ASP A 1 171 ? 6.219 -9.177 7.314 1.00 68.19 171 ASP A C 1
ATOM 1334 O O . ASP A 1 171 ? 6.930 -8.376 7.923 1.00 68.19 171 ASP A O 1
ATOM 1338 N N . PHE A 1 172 ? 5.078 -9.631 7.833 1.00 63.66 172 PHE A N 1
ATOM 1339 C CA . PHE A 1 172 ? 4.619 -9.318 9.180 1.00 63.66 172 PHE A CA 1
ATOM 1340 C C . PHE A 1 172 ? 5.518 -10.039 10.183 1.00 63.66 172 PHE A C 1
ATOM 1342 O O . PHE A 1 172 ? 5.390 -11.249 10.366 1.00 63.66 172 PHE A O 1
ATOM 1349 N N . SER A 1 173 ? 6.400 -9.312 10.867 1.00 68.19 173 SER A N 1
ATOM 1350 C CA . SER A 1 173 ? 7.061 -9.851 12.055 1.00 68.19 173 SER A CA 1
ATOM 1351 C C . SER A 1 173 ? 6.217 -9.550 13.290 1.00 68.19 173 SER A C 1
ATOM 1353 O O . SER A 1 173 ? 6.001 -8.392 13.653 1.00 68.19 173 SER A O 1
ATOM 1355 N N . LEU A 1 174 ? 5.761 -10.607 13.969 1.00 68.69 174 LEU A N 1
ATOM 1356 C CA . LEU A 1 174 ? 5.075 -10.519 15.264 1.00 68.69 174 LEU A CA 1
ATOM 1357 C C . LEU A 1 174 ? 5.873 -9.683 16.279 1.00 68.69 174 LEU A C 1
ATOM 1359 O O . LEU A 1 174 ? 5.282 -8.936 17.058 1.00 68.69 174 LEU A O 1
ATOM 1363 N N . GLU A 1 175 ? 7.204 -9.762 16.243 1.00 72.69 175 GLU A N 1
ATOM 1364 C CA . GLU A 1 175 ? 8.087 -9.086 17.197 1.00 72.69 175 GLU A CA 1
ATOM 1365 C C . GLU A 1 175 ? 8.106 -7.563 17.029 1.00 72.69 175 GLU A C 1
ATOM 1367 O O . GLU A 1 175 ? 8.196 -6.842 18.023 1.00 72.69 175 GLU A O 1
ATOM 1372 N N . SER A 1 176 ? 7.962 -7.050 15.803 1.00 68.88 176 SER A N 1
ATOM 1373 C CA . SER A 1 176 ? 7.936 -5.603 15.546 1.00 68.88 176 SER A CA 1
ATOM 1374 C C . SER A 1 176 ? 6.523 -5.018 15.496 1.00 68.88 176 SER A C 1
ATOM 1376 O O . SER A 1 176 ? 6.357 -3.804 15.605 1.00 68.88 176 SER A O 1
ATOM 1378 N N . GLN A 1 177 ? 5.492 -5.863 15.373 1.00 72.12 177 GLN A N 1
ATOM 1379 C CA . GLN A 1 177 ? 4.123 -5.423 15.076 1.00 72.12 177 GLN A CA 1
ATOM 1380 C C . GLN A 1 177 ? 3.097 -5.765 16.176 1.00 72.12 177 GLN A C 1
ATOM 1382 O O . GLN A 1 177 ? 1.926 -5.390 16.062 1.00 72.12 177 GLN A O 1
ATOM 1387 N N . TRP A 1 178 ? 3.509 -6.397 17.287 1.00 80.31 178 TRP A N 1
ATOM 1388 C CA . TRP A 1 178 ? 2.609 -6.697 18.415 1.00 80.31 178 TRP A CA 1
ATOM 1389 C C . TRP A 1 178 ? 2.043 -5.442 19.084 1.00 80.31 178 TRP A C 1
ATOM 1391 O O . TRP A 1 178 ? 0.901 -5.459 19.536 1.00 80.31 178 TRP A O 1
ATOM 1401 N N . PHE A 1 179 ? 2.811 -4.351 19.160 1.00 82.81 179 PHE A N 1
ATOM 1402 C CA . PHE A 1 179 ? 2.376 -3.145 19.864 1.00 82.81 179 PHE A CA 1
ATOM 1403 C C . PHE A 1 179 ? 1.222 -2.428 19.137 1.00 82.81 179 PHE A C 1
ATOM 1405 O O . PHE A 1 179 ? 0.188 -2.192 19.771 1.00 82.81 179 PHE A O 1
ATOM 1412 N N . PRO A 1 180 ? 1.305 -2.152 17.817 1.00 78.81 180 PRO A N 1
ATOM 1413 C CA . PRO A 1 180 ? 0.158 -1.665 17.051 1.00 78.81 180 PRO A CA 1
ATOM 1414 C C . PRO A 1 180 ? -1.051 -2.606 17.107 1.00 78.81 180 PRO A C 1
ATOM 1416 O O . PRO A 1 180 ? -2.182 -2.136 17.234 1.00 78.81 180 PRO A O 1
ATOM 1419 N N . LEU A 1 181 ? -0.826 -3.925 17.067 1.00 78.00 181 LEU A N 1
ATOM 1420 C CA . LEU A 1 181 ? -1.894 -4.923 17.169 1.00 78.00 181 LEU A CA 1
ATOM 1421 C C . LEU A 1 181 ? -2.578 -4.903 18.547 1.00 78.00 181 LEU A C 1
ATOM 1423 O O . LEU A 1 181 ? -3.798 -4.982 18.655 1.00 78.00 181 LEU A O 1
ATOM 1427 N N . LEU A 1 182 ? -1.803 -4.758 19.619 1.00 85.06 182 LEU A N 1
ATOM 1428 C CA . LEU A 1 182 ? -2.337 -4.627 20.967 1.00 85.06 182 LEU A CA 1
ATOM 1429 C C . LEU A 1 182 ? -3.162 -3.341 21.097 1.00 85.06 182 LEU A C 1
ATOM 1431 O O . LEU A 1 182 ? -4.264 -3.366 21.645 1.00 85.06 182 LEU A O 1
ATOM 1435 N N . LEU A 1 183 ? -2.664 -2.220 20.567 1.00 86.50 183 LEU A N 1
ATOM 1436 C CA . LEU A 1 183 ? -3.389 -0.949 20.571 1.00 86.50 183 LEU A CA 1
ATOM 1437 C C . LEU A 1 183 ? -4.692 -1.015 19.769 1.00 86.50 183 LEU A C 1
ATOM 1439 O O . LEU A 1 183 ? -5.708 -0.494 20.235 1.00 86.50 183 LEU A O 1
ATOM 1443 N N . SER A 1 184 ? -4.695 -1.680 18.612 1.00 80.38 184 SER A N 1
ATOM 1444 C CA . SER A 1 184 ? -5.903 -1.830 17.794 1.00 80.38 184 SER A CA 1
ATOM 1445 C C . SER A 1 184 ? -7.002 -2.632 18.501 1.00 80.38 184 SER A C 1
ATOM 1447 O O . SER A 1 184 ? -8.176 -2.415 18.214 1.00 80.38 184 SER A O 1
ATOM 1449 N N . LEU A 1 185 ? -6.652 -3.476 19.483 1.00 84.38 185 LEU A N 1
ATOM 1450 C CA . LEU A 1 185 ? -7.603 -4.171 20.356 1.00 84.38 185 LEU A CA 1
ATOM 1451 C C . LEU A 1 185 ? -7.997 -3.342 21.591 1.00 84.38 185 LEU A C 1
ATOM 1453 O O . LEU A 1 185 ? -9.178 -3.247 21.941 1.00 84.38 185 LEU A O 1
ATOM 1457 N N . LEU A 1 186 ? -7.017 -2.735 22.269 1.00 90.62 186 LEU A N 1
ATOM 1458 C CA . LEU A 1 186 ? -7.237 -1.996 23.515 1.00 90.62 186 LEU A CA 1
ATOM 1459 C C . LEU A 1 186 ? -8.090 -0.742 23.312 1.00 90.62 186 LEU A C 1
ATOM 1461 O O . LEU A 1 186 ? -8.899 -0.406 24.178 1.00 90.62 186 LEU A O 1
ATOM 1465 N N . ILE A 1 187 ? -7.944 -0.056 22.180 1.00 91.06 187 ILE A N 1
ATOM 1466 C CA . ILE A 1 187 ? -8.675 1.184 21.911 1.00 91.06 187 ILE A CA 1
ATOM 1467 C C . ILE A 1 187 ? -10.190 0.938 21.765 1.00 91.06 187 ILE A C 1
ATOM 1469 O O . ILE A 1 187 ? -10.955 1.579 22.493 1.00 91.06 187 ILE A O 1
ATOM 1473 N N . PRO A 1 188 ? -10.671 0.010 20.912 1.00 89.38 188 PRO A N 1
ATOM 1474 C CA . PRO A 1 188 ? -12.083 -0.363 20.873 1.00 89.38 188 PRO A CA 1
ATOM 1475 C C . PRO A 1 188 ? -12.634 -0.800 22.226 1.00 89.38 188 PRO A C 1
ATOM 1477 O O . PRO A 1 188 ? -13.726 -0.374 22.605 1.00 89.38 188 PRO A O 1
ATOM 1480 N N . LEU A 1 189 ? -11.873 -1.601 22.981 1.00 92.06 189 LEU A N 1
ATOM 1481 C CA . LEU A 1 189 ? -12.264 -2.017 24.329 1.00 92.06 189 LEU A CA 1
ATOM 1482 C C . LEU A 1 189 ? -12.433 -0.811 25.255 1.00 92.06 189 LEU A C 1
ATOM 1484 O O . LEU A 1 189 ? -13.425 -0.727 25.980 1.00 92.06 189 LEU A O 1
ATOM 1488 N N . PHE A 1 190 ? -11.515 0.154 25.195 1.00 94.81 190 PHE A N 1
ATOM 1489 C CA . PHE A 1 190 ? -11.605 1.391 25.960 1.00 94.81 190 PHE A CA 1
ATOM 1490 C C . PHE A 1 190 ? -12.834 2.222 25.568 1.00 94.81 190 PHE A C 1
ATOM 1492 O O . PHE A 1 190 ? -13.556 2.678 26.457 1.00 94.81 190 PHE A O 1
ATOM 1499 N N . ILE A 1 191 ? -13.136 2.375 24.273 1.00 94.25 191 ILE A N 1
ATOM 1500 C CA . ILE A 1 191 ? -14.339 3.082 23.793 1.00 94.25 191 ILE A CA 1
ATOM 1501 C C . ILE A 1 191 ? -15.607 2.398 24.318 1.00 94.25 191 ILE A C 1
ATOM 1503 O O . ILE A 1 191 ? -16.467 3.055 24.909 1.00 94.25 191 ILE A O 1
ATOM 1507 N N . VAL A 1 192 ? -15.707 1.073 24.165 1.00 94.38 192 VAL A N 1
ATOM 1508 C CA . VAL A 1 192 ? -16.862 0.278 24.611 1.00 94.38 192 VAL A CA 1
ATOM 1509 C C . VAL A 1 192 ? -17.042 0.374 26.119 1.00 94.38 192 VAL A C 1
ATOM 1511 O O . VAL A 1 192 ? -18.149 0.634 26.594 1.00 94.38 192 VAL A O 1
ATOM 1514 N N . TYR A 1 193 ? -15.959 0.220 26.879 1.00 95.50 193 TYR A N 1
ATOM 1515 C CA . TYR A 1 193 ? -15.975 0.367 28.329 1.00 95.50 193 TYR A CA 1
ATOM 1516 C C . TYR A 1 193 ? -16.439 1.767 28.744 1.00 95.50 193 TYR A C 1
ATOM 1518 O O . TYR A 1 193 ? -17.300 1.907 29.617 1.00 95.50 193 TYR A O 1
ATOM 1526 N N . THR A 1 194 ? -15.921 2.803 28.083 1.00 95.38 194 THR A N 1
ATOM 1527 C CA . THR A 1 194 ? -16.281 4.198 28.349 1.00 95.38 194 THR A CA 1
ATOM 1528 C C . THR A 1 194 ? -17.758 4.452 28.077 1.00 95.38 194 THR A C 1
ATOM 1530 O O . THR A 1 194 ? -18.465 4.984 28.935 1.00 95.38 194 THR A O 1
ATOM 1533 N N . ALA A 1 195 ? -18.250 4.016 26.917 1.00 94.69 195 ALA A N 1
ATOM 1534 C CA . ALA A 1 195 ? -19.647 4.133 26.524 1.00 94.69 195 ALA A CA 1
ATOM 1535 C C . ALA A 1 195 ? -20.567 3.362 27.485 1.00 94.69 195 ALA A C 1
ATOM 1537 O O . ALA A 1 195 ? -21.568 3.901 27.958 1.00 94.69 195 ALA A O 1
ATOM 1538 N N . TYR A 1 196 ? -20.198 2.135 27.860 1.00 94.75 196 TYR A N 1
ATOM 1539 C CA . TYR A 1 196 ? -20.927 1.335 28.842 1.00 94.75 196 TYR A CA 1
ATOM 1540 C C . TYR A 1 196 ? -20.989 2.019 30.216 1.00 94.75 196 TYR A C 1
ATOM 1542 O O . TYR A 1 196 ? -22.066 2.140 30.812 1.00 94.75 196 TYR A O 1
ATOM 1550 N N . ARG A 1 197 ? -19.853 2.518 30.725 1.00 92.38 197 ARG A N 1
ATOM 1551 C CA . ARG A 1 197 ? -19.800 3.281 31.981 1.00 92.38 197 ARG A CA 1
ATOM 1552 C C . ARG A 1 197 ? -20.657 4.535 31.888 1.00 92.38 197 ARG A C 1
ATOM 1554 O O . ARG A 1 197 ? -21.391 4.813 32.832 1.00 92.38 197 ARG A O 1
ATOM 1561 N N . TYR A 1 198 ? -20.624 5.250 30.767 1.00 92.06 198 TYR A N 1
ATOM 1562 C CA . TYR A 1 198 ? -21.461 6.426 30.559 1.00 92.06 198 TYR A CA 1
ATOM 1563 C C . TYR A 1 198 ? -22.953 6.085 30.656 1.00 92.06 198 TYR A C 1
ATOM 1565 O O . TYR A 1 198 ? -23.663 6.676 31.467 1.00 92.06 198 TYR A O 1
ATOM 1573 N N . LEU A 1 199 ? -23.415 5.069 29.920 1.00 91.44 199 LEU A N 1
ATOM 1574 C CA . LEU A 1 199 ? -24.820 4.645 29.918 1.00 91.44 199 LEU A CA 1
ATOM 1575 C C . LEU A 1 199 ? -25.306 4.120 31.272 1.00 91.44 199 LEU A C 1
ATOM 1577 O O . LEU A 1 199 ? -26.480 4.270 31.614 1.00 91.44 199 LEU A O 1
ATOM 1581 N N . THR A 1 200 ? -24.426 3.475 32.037 1.00 88.19 200 THR A N 1
ATOM 1582 C CA . THR A 1 200 ? -24.799 2.865 33.318 1.00 88.19 200 THR A CA 1
ATOM 1583 C C . THR A 1 200 ? -24.706 3.825 34.491 1.00 88.19 200 THR A C 1
ATOM 1585 O O . THR A 1 200 ? -25.475 3.673 35.441 1.00 88.19 200 THR A O 1
ATOM 1588 N N . LYS A 1 201 ? -23.799 4.807 34.458 1.00 86.44 201 LYS A N 1
ATOM 1589 C CA . LYS A 1 201 ? -23.517 5.684 35.602 1.00 86.44 201 LYS A CA 1
ATOM 1590 C C . LYS A 1 201 ? -24.102 7.087 35.462 1.00 86.44 201 LYS A C 1
ATOM 1592 O O . LYS A 1 201 ? -24.543 7.608 36.486 1.00 86.44 201 LYS A O 1
ATOM 1597 N N . ALA A 1 202 ? -24.182 7.656 34.257 1.00 85.69 202 ALA A N 1
ATOM 1598 C CA . ALA A 1 202 ? -24.786 8.974 34.065 1.00 85.69 202 ALA A CA 1
ATOM 1599 C C . ALA A 1 202 ? -26.259 8.970 34.501 1.00 85.69 202 ALA A C 1
ATOM 1601 O O . ALA A 1 202 ? -26.994 8.009 34.259 1.00 85.69 202 ALA A O 1
ATOM 1602 N N . THR A 1 203 ? -26.688 10.042 35.164 1.00 85.69 203 THR A N 1
ATOM 1603 C CA . THR A 1 203 ? -28.080 10.227 35.599 1.00 85.69 203 THR A CA 1
ATOM 1604 C C . THR A 1 203 ? -29.005 10.433 34.404 1.00 85.69 203 THR A C 1
ATOM 1606 O O . THR A 1 203 ? -30.078 9.836 34.358 1.00 85.69 203 THR A O 1
ATOM 1609 N N . ASN A 1 204 ? -28.559 11.207 33.409 1.00 87.25 204 ASN A N 1
ATOM 1610 C CA . ASN A 1 204 ? -29.278 11.446 32.162 1.00 87.25 204 ASN A CA 1
ATOM 1611 C C . ASN A 1 204 ? -28.322 11.385 30.951 1.00 87.25 204 ASN A C 1
ATOM 1613 O O . ASN A 1 204 ? -27.834 12.420 30.493 1.00 87.25 204 ASN A O 1
ATOM 1617 N N . PRO A 1 205 ? -27.999 10.181 30.437 1.00 87.88 205 PRO A N 1
ATOM 1618 C CA . PRO A 1 205 ? -27.054 10.039 29.336 1.00 87.88 205 PRO A CA 1
ATOM 1619 C C . PRO A 1 205 ? -27.608 10.692 28.063 1.00 87.88 205 PRO A C 1
ATOM 1621 O O . PRO A 1 205 ? -28.577 10.214 27.474 1.00 87.88 205 PRO A O 1
ATOM 1624 N N . LYS A 1 206 ? -26.977 11.766 27.601 1.00 92.69 206 LYS A N 1
ATOM 1625 C CA . LYS A 1 206 ? -27.328 12.494 26.380 1.00 92.69 206 LYS A CA 1
ATOM 1626 C C . LYS A 1 206 ? -26.841 11.722 25.153 1.00 92.69 206 LYS A C 1
ATOM 1628 O O . LYS A 1 206 ? -25.715 11.229 25.123 1.00 92.69 206 LYS A O 1
ATOM 1633 N N . TRP A 1 207 ? -27.680 11.649 24.119 1.00 92.50 207 TRP A N 1
ATOM 1634 C CA . TRP A 1 207 ? -27.340 10.976 22.859 1.00 92.50 207 TRP A CA 1
ATOM 1635 C C . TRP A 1 207 ? -26.107 11.572 22.188 1.00 92.50 207 TRP A C 1
ATOM 1637 O O . TRP A 1 207 ? -25.235 10.824 21.764 1.00 92.50 207 TRP A O 1
ATOM 1647 N N . ILE A 1 208 ? -26.000 12.902 22.152 1.00 93.38 208 ILE A N 1
ATOM 1648 C CA . ILE A 1 208 ? -24.874 13.567 21.491 1.00 93.38 208 ILE A CA 1
ATOM 1649 C C . ILE A 1 208 ? -23.536 13.191 22.128 1.00 93.38 208 ILE A C 1
ATOM 1651 O O . ILE A 1 208 ? -22.590 12.878 21.418 1.00 93.38 208 ILE A O 1
ATOM 1655 N N . LEU A 1 209 ? -23.467 13.118 23.461 1.00 92.38 209 LEU A N 1
ATOM 1656 C CA . LEU A 1 209 ? -22.232 12.731 24.134 1.00 92.38 209 LEU A CA 1
ATOM 1657 C C . LEU A 1 209 ? -21.935 11.242 23.958 1.00 92.38 209 LEU A C 1
ATOM 1659 O O . LEU A 1 209 ? -20.782 10.873 23.775 1.00 92.38 209 LEU A O 1
ATOM 1663 N N . PHE A 1 210 ? -22.964 10.394 23.976 1.00 93.44 210 PHE A N 1
ATOM 1664 C CA . PHE A 1 210 ? -22.803 8.974 23.673 1.00 93.44 210 PHE A CA 1
ATOM 1665 C C . PHE A 1 210 ? -22.212 8.764 22.270 1.00 93.44 210 PHE A C 1
ATOM 1667 O O . PHE A 1 210 ? -21.261 8.002 22.123 1.00 93.44 210 PHE A O 1
ATOM 1674 N N . LEU A 1 211 ? -22.714 9.487 21.265 1.00 92.81 211 LEU A N 1
ATOM 1675 C CA . LEU A 1 211 ? -22.177 9.438 19.905 1.00 92.81 211 LEU A CA 1
ATOM 1676 C C . LEU A 1 211 ? -20.770 10.028 19.819 1.00 92.81 211 LEU A C 1
AT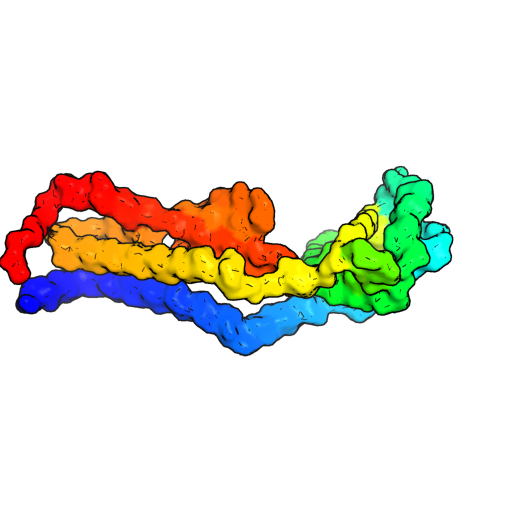OM 1678 O O . LEU A 1 211 ? -19.932 9.438 19.155 1.00 92.81 211 LEU A O 1
ATOM 1682 N N . ILE A 1 212 ? -20.473 11.123 20.525 1.00 93.06 212 ILE A N 1
ATOM 1683 C CA . ILE A 1 212 ? -19.108 11.665 20.607 1.00 93.06 212 ILE A CA 1
ATOM 1684 C C . ILE A 1 212 ? -18.149 10.613 21.172 1.00 93.06 212 ILE A C 1
ATOM 1686 O O . ILE A 1 212 ? -17.096 10.397 20.590 1.00 93.06 212 ILE A O 1
ATOM 1690 N N . ILE A 1 213 ? -18.511 9.921 22.258 1.00 92.12 213 ILE A N 1
ATOM 1691 C CA . ILE A 1 213 ? -17.674 8.861 22.848 1.00 92.12 213 ILE A CA 1
ATOM 1692 C C . ILE A 1 213 ? -17.382 7.752 21.833 1.00 92.12 213 ILE A C 1
ATOM 1694 O O . ILE A 1 213 ? -16.253 7.274 21.783 1.00 92.12 213 ILE A O 1
ATOM 1698 N N . LEU A 1 214 ? -18.386 7.349 21.049 1.00 90.81 214 LEU A N 1
ATOM 1699 C CA . LEU A 1 214 ? -18.245 6.280 20.061 1.00 90.81 214 LEU A CA 1
ATOM 1700 C C . LEU A 1 214 ? -17.507 6.714 18.791 1.00 90.81 214 LEU A C 1
ATOM 1702 O O . LEU A 1 214 ? -16.788 5.904 18.217 1.00 90.81 214 LEU A O 1
ATOM 1706 N N . LEU A 1 215 ? -17.735 7.945 18.326 1.00 91.44 215 LEU A N 1
ATOM 1707 C CA . LEU A 1 215 ? -17.414 8.351 16.957 1.00 91.44 215 LEU A CA 1
ATOM 1708 C C . LEU A 1 215 ? -16.333 9.429 16.846 1.00 91.44 215 LEU A C 1
ATOM 1710 O O . LEU A 1 215 ? -15.797 9.653 15.765 1.00 91.44 215 LEU A O 1
ATOM 1714 N N . LEU A 1 216 ? -16.015 10.144 17.924 1.00 92.25 216 LEU A N 1
ATOM 1715 C CA . LEU A 1 216 ? -14.979 11.166 17.856 1.00 92.25 216 LEU A CA 1
ATOM 1716 C C . LEU A 1 216 ? -13.609 10.514 18.029 1.00 92.25 216 LEU A C 1
ATOM 1718 O O . LEU A 1 216 ? -13.144 10.308 19.154 1.00 92.25 216 LEU A O 1
ATOM 1722 N N . SER A 1 217 ? -12.957 10.228 16.907 1.00 89.88 217 SER A N 1
ATOM 1723 C CA . SER A 1 217 ? -11.604 9.686 16.877 1.00 89.88 217 SER A CA 1
ATOM 1724 C C . SER A 1 217 ? -10.741 10.296 15.776 1.00 89.88 217 SER A C 1
ATOM 1726 O O . SER A 1 217 ? -11.209 10.612 14.681 1.00 89.88 217 SER A O 1
ATOM 1728 N N . LEU A 1 218 ? -9.455 10.453 16.087 1.00 91.00 218 LEU A N 1
ATOM 1729 C CA . LEU A 1 218 ? -8.423 10.884 15.147 1.00 91.00 218 LEU A CA 1
ATOM 1730 C C . LEU A 1 218 ? -7.514 9.694 14.869 1.00 91.00 218 LEU A C 1
ATOM 1732 O O . LEU A 1 218 ? -6.853 9.221 15.783 1.00 91.00 218 LEU A O 1
ATOM 1736 N N . SER A 1 219 ? -7.470 9.203 13.642 1.00 88.88 219 SER A N 1
A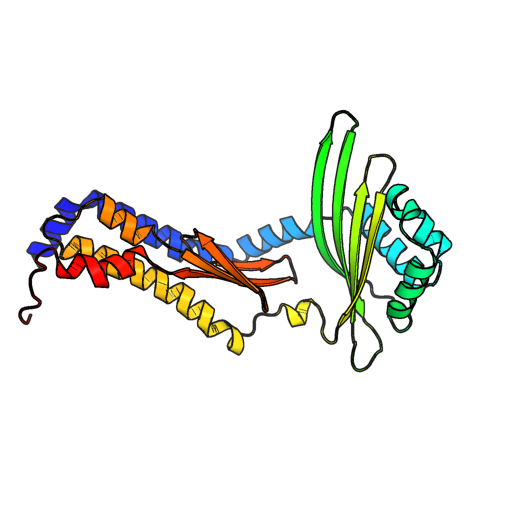TOM 1737 C CA . SER A 1 219 ? -6.593 8.101 13.273 1.00 88.88 219 SER A CA 1
ATOM 1738 C C . SER A 1 219 ? -5.201 8.586 12.904 1.00 88.88 219 SER A C 1
ATOM 1740 O O . SER A 1 219 ? -5.038 9.389 11.985 1.00 88.88 219 SER A O 1
ATOM 1742 N N . ILE A 1 220 ? -4.191 8.064 13.594 1.00 88.88 220 ILE A N 1
ATOM 1743 C CA . ILE A 1 220 ? -2.794 8.206 13.188 1.00 88.88 220 ILE A CA 1
ATOM 1744 C C . ILE A 1 220 ? -2.469 7.052 12.251 1.00 88.88 220 ILE A C 1
ATOM 1746 O O . ILE A 1 220 ? -2.624 5.891 12.615 1.00 88.88 220 ILE A O 1
ATOM 1750 N N . THR A 1 221 ? -2.034 7.381 11.041 1.00 87.44 221 THR A N 1
ATOM 1751 C CA . THR A 1 221 ? -1.600 6.410 10.037 1.00 87.44 221 THR A CA 1
ATOM 1752 C C . THR A 1 221 ? -0.080 6.356 10.018 1.00 87.44 221 THR A C 1
ATOM 1754 O O . THR A 1 221 ? 0.558 7.384 9.819 1.00 87.44 221 THR A O 1
ATOM 1757 N N . ILE A 1 222 ? 0.495 5.179 10.234 1.00 82.81 222 ILE A N 1
ATOM 1758 C CA . ILE A 1 222 ? 1.936 4.931 10.203 1.00 82.81 222 ILE A CA 1
ATOM 1759 C C . ILE A 1 222 ? 2.222 4.047 8.988 1.00 82.81 222 ILE A C 1
ATOM 1761 O O . ILE A 1 222 ? 1.686 2.941 8.900 1.00 82.81 222 ILE A O 1
ATOM 1765 N N . THR A 1 223 ? 3.052 4.541 8.067 1.00 79.44 223 THR A N 1
ATOM 1766 C CA . THR A 1 223 ? 3.457 3.841 6.839 1.00 79.44 223 THR A CA 1
ATOM 1767 C C . THR A 1 223 ? 4.969 3.952 6.678 1.00 79.44 223 THR A C 1
ATOM 1769 O O . THR A 1 223 ? 5.475 4.963 6.183 1.00 79.44 223 THR A O 1
ATOM 1772 N N . GLY A 1 224 ? 5.705 2.927 7.113 1.00 74.88 224 GLY A N 1
ATOM 1773 C CA . GLY A 1 224 ? 7.165 3.012 7.216 1.00 74.88 224 GLY A CA 1
ATOM 1774 C C . GLY A 1 224 ? 7.575 4.171 8.132 1.00 74.88 224 GLY A C 1
ATOM 1775 O O . GLY A 1 224 ? 7.121 4.249 9.270 1.00 74.88 224 GLY A O 1
ATOM 1776 N N . GLU A 1 225 ? 8.377 5.103 7.618 1.00 69.44 225 GLU A N 1
ATOM 1777 C CA . GLU A 1 225 ? 8.825 6.300 8.353 1.00 69.44 225 GLU A CA 1
ATOM 1778 C C . GLU A 1 225 ? 7.815 7.460 8.329 1.00 69.44 225 GLU A C 1
ATOM 1780 O O . GLU A 1 225 ? 7.988 8.465 9.020 1.00 69.44 225 GLU A O 1
ATOM 1785 N N . LYS A 1 226 ? 6.746 7.355 7.530 1.00 77.06 226 LYS A N 1
ATOM 1786 C CA . LYS A 1 226 ? 5.761 8.430 7.376 1.00 77.06 226 LYS A CA 1
ATOM 1787 C C . LYS A 1 226 ? 4.649 8.297 8.412 1.00 77.06 226 LYS A C 1
ATOM 1789 O O . LYS A 1 226 ? 4.058 7.229 8.571 1.00 77.06 226 LYS A O 1
ATOM 1794 N N . ILE A 1 227 ? 4.319 9.416 9.056 1.00 85.69 227 ILE A N 1
ATOM 1795 C CA . ILE A 1 227 ? 3.195 9.540 9.988 1.00 85.69 227 ILE A CA 1
ATOM 1796 C C . ILE A 1 227 ? 2.187 10.533 9.403 1.00 85.69 227 ILE A C 1
ATOM 1798 O O . ILE A 1 227 ? 2.529 11.677 9.112 1.00 85.69 227 ILE A O 1
ATOM 1802 N N . GLY A 1 228 ? 0.943 10.096 9.234 1.00 87.81 228 GLY A N 1
ATOM 1803 C CA . GLY A 1 228 ? -0.192 10.917 8.817 1.00 87.81 228 GLY A CA 1
ATOM 1804 C C . GLY A 1 228 ? -1.291 10.945 9.877 1.00 87.81 228 GLY A C 1
ATOM 1805 O O . GLY A 1 228 ? -1.351 10.077 10.746 1.00 87.81 228 GLY A O 1
ATOM 1806 N N . ALA A 1 229 ? -2.190 11.923 9.795 1.00 86.38 229 ALA A N 1
ATOM 1807 C CA . ALA A 1 229 ? -3.363 12.016 10.660 1.00 86.38 229 ALA A CA 1
ATOM 1808 C C . ALA A 1 229 ? -4.622 12.219 9.812 1.00 86.38 229 ALA A C 1
ATOM 1810 O O . ALA A 1 229 ? -4.664 13.113 8.973 1.00 86.38 229 ALA A O 1
ATOM 1811 N N . ASN A 1 230 ? -5.643 11.398 10.043 1.00 86.75 230 ASN A N 1
ATOM 1812 C CA . ASN A 1 230 ? -6.925 11.428 9.341 1.00 86.75 230 ASN A CA 1
ATOM 1813 C C . ASN A 1 230 ? -8.068 11.206 10.338 1.00 86.75 230 ASN A C 1
ATOM 1815 O O . ASN A 1 230 ? -7.850 10.700 11.434 1.00 86.75 230 ASN A O 1
ATOM 1819 N N . PHE A 1 231 ? -9.309 11.529 9.979 1.00 83.50 231 PHE A N 1
ATOM 1820 C CA . PHE A 1 231 ? -10.459 11.079 10.770 1.00 83.50 231 PHE A CA 1
ATOM 1821 C C . PHE A 1 231 ? -10.754 9.611 10.451 1.00 83.50 231 PHE A C 1
ATOM 1823 O O . PHE A 1 231 ? -10.887 9.239 9.289 1.00 83.50 231 PHE A O 1
ATOM 1830 N N . GLY A 1 232 ? -10.844 8.769 11.480 1.00 80.50 232 GLY A N 1
ATOM 1831 C CA . GLY A 1 232 ? -11.080 7.337 11.309 1.00 80.50 232 GLY A CA 1
ATOM 1832 C C . GLY A 1 232 ? -11.583 6.700 12.595 1.00 80.50 232 GLY A C 1
ATOM 1833 O O . GLY A 1 232 ? -11.024 6.939 13.664 1.00 80.50 232 GLY A O 1
ATOM 1834 N N . LEU A 1 233 ? -12.661 5.924 12.484 1.00 71.31 233 LEU A N 1
ATOM 1835 C CA . LEU A 1 233 ? -13.366 5.282 13.604 1.00 71.31 233 LEU A CA 1
ATOM 1836 C C . LEU A 1 233 ? -12.754 3.950 14.019 1.00 71.31 233 LEU A C 1
ATOM 1838 O O . LEU A 1 233 ? -12.771 3.577 15.189 1.00 71.31 233 LEU A O 1
ATOM 1842 N N . VAL A 1 234 ? -12.246 3.223 13.032 1.00 73.69 234 VAL A N 1
ATOM 1843 C CA . VAL A 1 234 ? -11.773 1.857 13.188 1.00 73.69 234 VAL A CA 1
ATOM 1844 C C . VAL A 1 234 ? -10.303 1.844 12.830 1.00 73.69 234 VAL A C 1
ATOM 1846 O O . VAL A 1 234 ? -9.903 2.385 11.798 1.00 73.69 234 VAL A O 1
ATOM 1849 N N . GLY A 1 235 ? -9.506 1.246 13.709 1.00 74.44 235 GLY A N 1
ATOM 1850 C CA . GLY A 1 235 ? -8.122 0.971 13.392 1.00 74.44 235 GLY A CA 1
ATOM 1851 C C . GLY A 1 235 ? -8.063 -0.149 12.381 1.00 74.44 235 GLY A C 1
ATOM 1852 O O . GLY A 1 235 ? -8.727 -1.170 12.547 1.00 74.44 235 GLY A O 1
ATOM 1853 N N . PHE A 1 236 ? -7.290 0.054 11.329 1.00 78.00 236 PHE A N 1
ATOM 1854 C CA . PHE A 1 236 ? -7.077 -0.961 10.318 1.00 78.00 236 PHE A CA 1
ATOM 1855 C C . PHE A 1 236 ? -5.588 -1.167 10.120 1.00 78.00 236 PHE A C 1
ATOM 1857 O O . PHE A 1 236 ? -4.778 -0.254 10.270 1.00 78.00 236 PHE A O 1
ATOM 1864 N N . MET A 1 237 ? -5.255 -2.401 9.787 1.00 78.25 237 MET A N 1
ATOM 1865 C CA . MET A 1 237 ? -3.928 -2.806 9.380 1.00 78.25 237 MET A CA 1
ATOM 1866 C C . MET A 1 237 ? -4.081 -3.334 7.965 1.00 78.25 237 MET A C 1
ATOM 1868 O O . MET A 1 237 ? -4.811 -4.299 7.746 1.00 78.25 237 MET A O 1
ATOM 1872 N N . ASN A 1 238 ? -3.471 -2.656 7.001 1.00 76.62 238 ASN A N 1
ATOM 1873 C CA . ASN A 1 238 ? -3.546 -3.059 5.603 1.00 76.62 238 ASN A CA 1
ATOM 1874 C C . ASN A 1 238 ? -2.174 -2.924 4.951 1.00 76.62 238 ASN A C 1
ATOM 1876 O O . ASN A 1 238 ? -1.409 -2.045 5.329 1.00 76.62 238 ASN A O 1
ATOM 1880 N N . LYS A 1 239 ? -1.858 -3.761 3.967 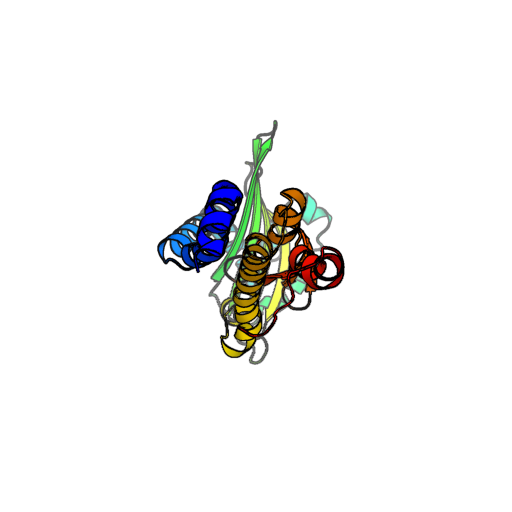1.00 71.94 239 LYS A N 1
ATOM 1881 C CA . LYS A 1 239 ? -0.664 -3.560 3.141 1.00 71.94 239 LYS A CA 1
ATOM 1882 C C . LYS A 1 239 ? -0.985 -2.602 1.998 1.00 71.94 239 LYS A C 1
ATOM 1884 O O . LYS A 1 239 ? -2.074 -2.643 1.425 1.00 71.94 239 LYS A O 1
ATOM 1889 N N . SER A 1 240 ? -0.033 -1.742 1.642 1.00 67.88 240 SER A N 1
ATOM 1890 C CA . SER A 1 240 ? -0.137 -0.900 0.443 1.00 67.88 240 SER A CA 1
ATOM 1891 C C . SER A 1 240 ? 0.073 -1.729 -0.836 1.00 67.88 240 SER A C 1
ATOM 1893 O O . SER A 1 240 ? 1.102 -1.609 -1.493 1.00 67.88 240 SER A O 1
ATOM 1895 N N . GLY A 1 241 ? -0.886 -2.584 -1.193 1.00 63.78 241 GLY A N 1
ATOM 1896 C CA . GLY A 1 241 ? -0.731 -3.576 -2.266 1.00 63.78 241 GLY A CA 1
ATOM 1897 C C . GLY A 1 241 ? -0.125 -4.891 -1.762 1.00 63.78 241 GLY A C 1
ATOM 1898 O O . GLY A 1 241 ? 0.089 -5.054 -0.564 1.00 63.78 241 GLY A O 1
ATOM 1899 N N . MET A 1 242 ? 0.143 -5.841 -2.666 1.00 61.28 242 MET A N 1
ATOM 1900 C CA . MET A 1 242 ? 0.564 -7.205 -2.293 1.00 61.28 242 MET A CA 1
ATOM 1901 C C . MET A 1 242 ? 1.864 -7.233 -1.469 1.00 61.28 242 MET A C 1
ATOM 1903 O O . MET A 1 242 ? 1.986 -8.019 -0.527 1.00 61.28 242 MET A O 1
ATOM 1907 N N . TRP A 1 243 ? 2.783 -6.307 -1.757 1.00 64.81 243 TRP A N 1
ATOM 1908 C CA . TRP A 1 243 ? 4.098 -6.233 -1.111 1.00 64.81 243 TRP A CA 1
ATOM 1909 C C . TRP A 1 243 ? 4.465 -4.842 -0.589 1.00 64.81 243 TRP A C 1
ATOM 1911 O O . TRP A 1 243 ? 5.606 -4.599 -0.215 1.00 64.81 243 TRP A O 1
ATOM 1921 N N . GLY A 1 244 ? 3.517 -3.905 -0.567 1.00 66.06 244 GLY A N 1
ATOM 1922 C CA . GLY A 1 244 ? 3.784 -2.600 0.028 1.00 66.06 244 GLY A CA 1
ATOM 1923 C C . GLY A 1 244 ? 3.920 -2.676 1.549 1.00 66.06 244 GLY A C 1
ATOM 1924 O O . GLY A 1 244 ? 3.502 -3.663 2.167 1.00 66.06 244 GLY A O 1
ATOM 1925 N N . PRO A 1 245 ? 4.455 -1.613 2.174 1.00 70.31 245 PRO A N 1
ATOM 1926 C CA . PRO A 1 245 ? 4.600 -1.561 3.619 1.00 70.31 245 PRO A CA 1
ATOM 1927 C C . PRO A 1 245 ? 3.245 -1.720 4.307 1.00 70.31 245 PRO A C 1
ATOM 1929 O O . PRO A 1 245 ? 2.195 -1.326 3.779 1.00 70.31 245 PRO A O 1
ATOM 1932 N N . TRP A 1 246 ? 3.284 -2.265 5.519 1.00 78.38 246 TRP A N 1
ATOM 1933 C CA . TRP A 1 246 ? 2.134 -2.257 6.406 1.00 78.38 246 TRP A CA 1
ATOM 1934 C C . TRP A 1 246 ? 1.768 -0.818 6.761 1.00 78.38 246 TRP A C 1
ATOM 1936 O O . TRP A 1 246 ? 2.586 -0.041 7.254 1.00 78.38 246 TRP A O 1
ATOM 1946 N N . ILE A 1 247 ? 0.515 -0.481 6.492 1.00 81.75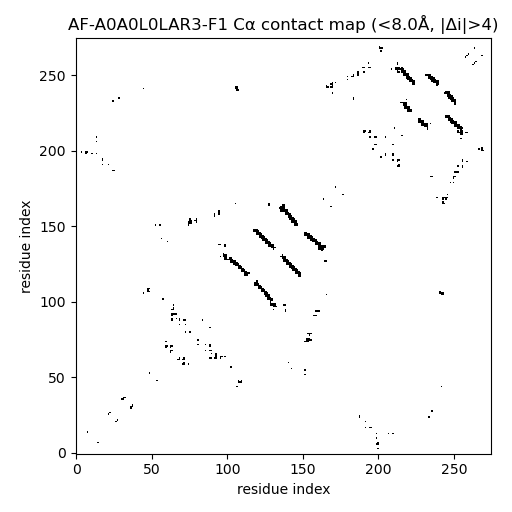 247 ILE A N 1
ATOM 1947 C CA . ILE A 1 247 ? -0.132 0.748 6.907 1.00 81.75 247 ILE A CA 1
ATOM 1948 C C . ILE A 1 247 ? -0.915 0.428 8.176 1.00 81.75 247 ILE A C 1
ATOM 1950 O O . ILE A 1 247 ? -1.895 -0.324 8.144 1.00 81.75 247 ILE A O 1
ATOM 1954 N N . PHE A 1 248 ? -0.497 1.024 9.288 1.00 84.44 248 PHE A N 1
ATOM 1955 C CA . PHE A 1 248 ? -1.205 0.935 10.560 1.00 84.44 248 PHE A CA 1
ATOM 1956 C C . PHE A 1 248 ? -2.008 2.202 10.780 1.00 84.44 248 PHE A C 1
ATOM 1958 O O . PHE A 1 248 ? -1.437 3.281 10.881 1.00 84.44 248 PHE A O 1
ATOM 1965 N N . SER A 1 249 ? -3.323 2.082 10.899 1.00 87.94 249 SER A N 1
ATOM 1966 C CA . SER A 1 249 ? -4.197 3.180 11.296 1.00 87.94 249 SER A CA 1
ATOM 1967 C C . SER A 1 249 ? -4.651 2.950 12.735 1.00 87.94 249 SER A C 1
ATOM 1969 O O . SER A 1 249 ? -5.331 1.965 13.020 1.00 87.94 249 SER A O 1
ATOM 1971 N N . LEU A 1 250 ? -4.247 3.827 13.652 1.00 88.31 250 LEU A N 1
ATOM 1972 C CA . LEU A 1 250 ? -4.563 3.751 15.077 1.00 88.31 250 LEU A CA 1
ATOM 1973 C C . LEU A 1 250 ? -5.504 4.903 15.465 1.00 88.31 250 LEU A C 1
ATOM 1975 O O . LEU A 1 250 ? -5.058 6.052 15.535 1.00 88.31 250 LEU A O 1
ATOM 1979 N N . PRO A 1 251 ? -6.793 4.634 15.744 1.00 90.44 251 PRO A N 1
ATOM 1980 C CA . PRO A 1 251 ? -7.744 5.667 16.124 1.00 90.44 251 PRO A CA 1
ATOM 1981 C C . PRO A 1 251 ? -7.467 6.127 17.552 1.00 90.44 251 PRO A C 1
ATOM 1983 O O . PRO A 1 251 ? -7.551 5.357 18.493 1.00 90.44 251 PRO A O 1
ATOM 1986 N N . ILE A 1 252 ? -7.188 7.402 17.763 1.00 92.69 252 ILE A N 1
ATOM 1987 C CA . ILE A 1 252 ? -7.151 8.004 19.092 1.00 92.69 252 ILE A CA 1
ATOM 1988 C C . ILE A 1 252 ? -8.598 8.284 19.513 1.00 92.69 252 ILE A C 1
ATOM 1990 O O . ILE A 1 252 ? -9.264 9.084 18.850 1.00 92.69 252 ILE A O 1
ATOM 1994 N N . PRO A 1 253 ? -9.105 7.691 20.610 1.00 94.06 253 PRO A N 1
ATOM 1995 C CA . PRO A 1 253 ? -10.509 7.777 21.007 1.00 94.06 253 PRO A CA 1
ATOM 1996 C C . PRO A 1 253 ? -10.810 9.098 21.734 1.00 94.06 253 PRO A C 1
ATOM 1998 O O . PRO A 1 253 ? -11.115 9.120 22.931 1.00 94.06 253 PRO A O 1
ATOM 2001 N N . LEU A 1 254 ? -10.698 10.221 21.021 1.00 94.94 254 LEU A N 1
ATOM 2002 C CA . LEU A 1 254 ? -10.819 11.576 21.567 1.00 94.94 254 LEU A CA 1
ATOM 2003 C C . LEU A 1 254 ? -12.125 11.796 22.337 1.00 94.94 254 LEU A C 1
ATOM 2005 O O . LEU A 1 254 ? -12.106 12.434 23.386 1.00 94.94 254 LEU A O 1
ATOM 2009 N N . GLY A 1 255 ? -13.245 11.236 21.880 1.00 93.25 255 GLY A N 1
ATOM 2010 C CA . GLY A 1 255 ? -14.523 11.332 22.585 1.00 93.25 255 GLY A CA 1
ATOM 2011 C C . GLY A 1 255 ? -14.528 10.628 23.941 1.00 93.25 255 GLY A C 1
ATOM 2012 O O . GLY A 1 255 ? -15.019 11.177 24.932 1.00 93.25 255 GLY A O 1
ATOM 2013 N N . ALA A 1 256 ? -13.941 9.433 24.012 1.00 94.12 256 ALA A N 1
ATOM 2014 C CA . ALA A 1 256 ? -13.799 8.691 25.260 1.00 94.12 256 ALA A CA 1
ATOM 2015 C C . ALA A 1 256 ? -12.823 9.390 26.223 1.00 94.12 256 ALA A C 1
ATOM 2017 O O . ALA A 1 256 ? -13.114 9.528 27.414 1.00 94.12 256 ALA A O 1
ATOM 2018 N N . ILE A 1 257 ? -11.706 9.907 25.701 1.00 94.62 257 ILE A N 1
ATOM 2019 C CA . ILE A 1 257 ? -10.741 10.720 26.457 1.00 94.62 257 ILE A CA 1
ATOM 2020 C C . ILE A 1 257 ? -11.442 11.966 27.019 1.00 94.62 257 ILE A C 1
ATOM 2022 O O . ILE A 1 257 ? -11.425 12.202 28.229 1.00 94.62 257 ILE A O 1
ATOM 2026 N N . TYR A 1 258 ? -12.139 12.725 26.171 1.00 93.31 258 TYR A N 1
ATOM 2027 C CA . TYR A 1 258 ? -12.892 13.916 26.563 1.00 93.31 258 TYR A CA 1
ATOM 2028 C C . TYR A 1 258 ? -13.888 13.624 27.693 1.00 93.31 258 TYR A C 1
ATOM 2030 O O . TYR A 1 258 ? -13.972 14.377 28.670 1.00 93.31 258 TYR A O 1
ATOM 2038 N N . TYR A 1 259 ? -14.602 12.498 27.612 1.00 92.56 259 TYR A N 1
ATOM 2039 C CA . TYR A 1 259 ? -15.524 12.080 28.661 1.00 92.56 259 TYR A CA 1
ATOM 2040 C C . TYR A 1 259 ? -14.834 11.922 30.028 1.00 92.56 259 TYR A C 1
ATOM 2042 O O . TYR A 1 259 ? -15.348 12.433 31.026 1.00 92.56 259 TYR A O 1
ATOM 2050 N N . TYR A 1 260 ? -13.668 11.274 30.095 1.00 90.50 260 TYR A N 1
ATOM 2051 C CA . TYR A 1 260 ? -12.962 11.063 31.363 1.00 90.50 260 TYR A CA 1
ATOM 2052 C C . TYR A 1 260 ? -12.356 12.343 31.941 1.00 90.50 260 TYR A C 1
ATOM 2054 O O . TYR A 1 260 ? -12.456 12.569 33.150 1.00 90.50 260 TYR A O 1
ATOM 2062 N N . PHE A 1 261 ? -11.742 13.177 31.102 1.00 88.50 261 PHE A N 1
ATOM 2063 C CA . PHE A 1 261 ? -10.997 14.345 31.578 1.00 88.50 261 PHE A CA 1
ATOM 2064 C C . PHE A 1 261 ? -11.877 15.569 31.830 1.00 88.50 261 PHE A C 1
ATOM 2066 O O . PHE A 1 261 ? -11.630 16.313 32.783 1.00 88.50 261 PHE A O 1
ATOM 2073 N N . VAL A 1 262 ? -12.915 15.767 31.015 1.00 83.94 262 VAL A N 1
ATOM 2074 C CA . VAL A 1 262 ? -13.740 16.981 31.048 1.00 83.94 262 VAL A CA 1
ATOM 2075 C C . VAL A 1 262 ? -15.123 16.698 31.619 1.00 83.94 262 VAL A C 1
ATOM 2077 O O . VAL A 1 262 ? -15.581 17.407 32.517 1.00 83.94 262 VAL A O 1
ATOM 2080 N N . PHE A 1 263 ? -15.803 15.669 31.114 1.00 77.69 263 PHE A N 1
ATOM 2081 C CA . PHE A 1 263 ? -17.234 15.508 31.365 1.00 77.69 263 PHE A CA 1
ATOM 2082 C C . PHE A 1 263 ? -17.553 14.831 32.702 1.00 77.69 263 PHE A C 1
ATOM 2084 O O . PHE A 1 263 ? -18.406 15.314 33.448 1.00 77.69 263 PHE A O 1
ATOM 2091 N N . LYS A 1 264 ? -16.837 13.753 33.051 1.00 76.19 264 LYS A N 1
ATOM 2092 C CA . LYS A 1 264 ? -17.039 12.996 34.299 1.00 76.19 264 LYS A CA 1
ATOM 2093 C C . LYS A 1 264 ? -16.975 13.893 35.542 1.00 76.19 264 LYS A C 1
ATOM 2095 O O . LYS A 1 264 ? -17.696 13.649 36.503 1.00 76.19 264 LYS A O 1
ATOM 2100 N N . LYS A 1 265 ? -16.146 14.943 35.513 1.00 72.25 265 LYS A N 1
ATOM 2101 C CA . LYS A 1 265 ? -16.000 15.905 36.616 1.00 72.25 265 LYS A CA 1
ATOM 2102 C C . LYS A 1 265 ? -17.222 16.814 36.808 1.00 72.25 265 LYS A C 1
ATOM 2104 O O . LYS A 1 265 ? -17.416 17.307 37.911 1.00 72.25 265 LYS A O 1
ATOM 2109 N N . LYS A 1 266 ? -18.027 17.053 35.765 1.00 69.50 266 LYS A N 1
ATOM 2110 C CA . LYS A 1 266 ? -19.108 18.056 35.781 1.00 69.50 266 LYS A CA 1
ATOM 2111 C C . LYS A 1 266 ? -20.489 17.493 36.128 1.00 69.50 266 LYS A C 1
ATOM 2113 O O . LYS A 1 266 ? -21.257 18.183 36.784 1.00 69.50 266 LYS A O 1
ATOM 2118 N N . GLU A 1 267 ? -20.830 16.271 35.716 1.00 63.34 267 GLU A N 1
ATOM 2119 C CA . GLU A 1 267 ? -22.217 15.764 35.822 1.00 63.34 267 GLU A CA 1
ATOM 2120 C C . GLU A 1 267 ? -22.545 14.951 37.093 1.00 63.34 267 GLU A C 1
ATOM 2122 O O . GLU A 1 267 ? -23.363 14.038 37.043 1.00 63.34 267 GLU A O 1
ATOM 2127 N N . GLY A 1 268 ? -21.963 15.279 38.253 1.00 59.06 268 GLY A N 1
ATOM 2128 C CA . GLY A 1 268 ? -22.439 14.733 39.538 1.00 59.06 268 GLY A CA 1
ATOM 2129 C C . GLY A 1 268 ? -22.528 13.201 39.557 1.00 59.06 268 GLY A C 1
ATOM 2130 O O . GLY A 1 268 ? -23.551 12.629 39.935 1.00 59.06 268 GLY A O 1
ATOM 2131 N N . PHE A 1 269 ? -21.480 12.532 39.065 1.00 63.66 269 PHE A N 1
ATOM 2132 C CA . PHE A 1 269 ? -21.406 11.075 39.081 1.00 63.66 269 PHE A CA 1
ATOM 2133 C C . PHE A 1 269 ? -21.613 10.572 40.506 1.00 63.66 269 PHE A C 1
ATOM 2135 O O . PHE A 1 269 ? -20.942 11.046 41.418 1.00 63.66 269 PHE A O 1
ATOM 2142 N N . VAL A 1 270 ? -22.512 9.596 40.675 1.00 60.34 270 VAL A N 1
ATOM 2143 C CA . VAL A 1 270 ? -22.695 8.912 41.961 1.00 60.34 270 VAL A CA 1
ATOM 2144 C C . VAL A 1 270 ? -21.316 8.404 42.395 1.00 60.34 270 VAL A C 1
ATOM 2146 O O . VAL A 1 270 ? -20.738 7.598 41.648 1.00 60.34 270 VAL A O 1
ATOM 2149 N N . PRO A 1 271 ? -20.761 8.904 43.518 1.00 59.62 271 PRO A N 1
ATOM 2150 C CA . PRO A 1 271 ? -19.457 8.482 43.996 1.00 59.62 271 PRO A CA 1
ATOM 2151 C C . PRO A 1 271 ? -19.428 6.961 44.116 1.00 59.62 271 PRO A C 1
ATOM 2153 O O . PRO A 1 271 ? -20.445 6.332 44.415 1.00 59.62 271 PRO A O 1
ATOM 2156 N N . GLU A 1 272 ? -18.270 6.354 43.869 1.00 60.59 272 GLU A N 1
ATOM 2157 C CA . GLU A 1 272 ? -18.023 4.967 44.265 1.00 60.59 272 GLU A CA 1
ATOM 2158 C C . GLU A 1 272 ? -17.923 4.925 45.795 1.00 60.59 272 GLU A C 1
ATOM 2160 O O . GLU A 1 272 ? -16.861 4.705 46.364 1.00 60.59 272 GLU A O 1
ATOM 2165 N N . GLU A 1 273 ? -19.023 5.203 46.492 1.00 51.25 273 GLU A N 1
ATOM 2166 C CA . GLU A 1 273 ? -19.144 4.807 47.883 1.00 51.25 273 GLU A CA 1
ATOM 2167 C C . GLU A 1 273 ? -19.152 3.281 47.898 1.00 51.25 273 GLU A C 1
ATOM 2169 O O . GLU A 1 273 ? -20.114 2.650 47.463 1.00 51.25 273 GLU A O 1
ATOM 2174 N N . LYS A 1 274 ? -17.985 2.745 48.278 1.00 46.00 274 LYS A N 1
ATOM 2175 C CA . LYS A 1 274 ? -17.678 1.383 48.731 1.00 46.00 274 LYS A CA 1
ATOM 2176 C C . LYS A 1 274 ? -18.856 0.409 48.573 1.00 46.00 274 LYS A C 1
ATOM 2178 O O . LYS A 1 274 ? -19.679 0.279 49.476 1.00 46.00 274 LYS A O 1
ATOM 2183 N N . VAL A 1 275 ? -18.911 -0.257 47.418 1.00 45.53 275 VAL A N 1
ATOM 2184 C CA . VAL A 1 275 ? -19.619 -1.541 47.273 1.00 45.53 275 VAL A CA 1
ATOM 2185 C C . VAL A 1 275 ? -18.711 -2.634 47.806 1.00 45.53 275 VAL A C 1
ATOM 2187 O O . VAL A 1 275 ? -17.505 -2.564 47.479 1.00 45.53 275 VAL A O 1
#

Radius of gyration: 26.76 Å; Cα contacts (8 Å, |Δi|>4): 408; chains: 1; bounding box: 61×35×79 Å

pLDDT: mean 86.78, std 11.29, range [45.53, 98.31]

Sequence (275 aa):
MKNVSARMRANKGKFVVLGLYIVLVFLSPLYLLTPFAQDQLRQLTNSIVSNEADQFFREHISALRDNDIDRAYSMLSPEAQAVTATTSLQELTTYFASTTDSIEFVGGKFNSVTTSDGKVTEYEVHYQIPNNDPVDKFVVVYINAEDVGGGLKVHTVQANKIAQSVQEQGDFSLESQWFPLLLSLLIPLFIVYTAYRYLTKATNPKWILFLIILLLSLSITITGEKIGANFGLVGFMNKSGMWGPWIFSLPIPLGAIYYYFVFKKKEGFVPEEKV

=== Feature glossary ===
Reading guide. The protein is described through the following features:

Foldseek 3Di. A 3Di character summarizes, for each residue, the relative orientation of the Cα frame of its nearest spatial neighbor. Because it encodes fold topology rather than chemistry, 3Di alignments detect remote structural similarity that sequence alignment misses.

Contact-map, Ramachandran, and PAE plots. Plot images: a contact map (which residues are close in 3D, as an N×N binary image), a Ramachandran scatter (backbone torsion angles, revealing secondary-structure composition at a glance), and — for AlphaFold structures — a PAE heatmap (pairwise prediction confidence).

Radius of gyration, Cα contacts, bounding box. Radius of gyration (Rg) is the root-mean-square distance of Cα atoms from their centroid — a single number for overall size and compactness. A globular domain of N residues has Rg ≈ 2.2·N^0.38 Å; an extended or disordered chain has a much larger Rg. The Cα contact count is the number of residue pairs whose Cα atoms are within 8 Å and are more than four positions apart in sequence — a standard proxy for tertiary packing density. The bounding box is the smallest axis-aligned box enclosing all Cα atoms.

Secondary structure (8-state, DSSP). Eight-state secondary structure (DSSP): H is the canonical α-helix, G the tighter 3₁₀-helix, I the wider π-helix; E/B are β-structure, T and S are turns and bends, and '-' is everything else. DSSP derives these from the pattern of main-chain N–H···O=C hydrogen bonds, not from the sequence.

B-factor. B-factor (Debye–Waller factor) reflects atomic displacement in the crystal lattice. It is an experimental observable (units Å²), not a prediction; low values mean the atom is pinned down, high values mean it moves or is heterogeneous across the crystal.

pLDDT. pLDDT is the predicted lDDT-Cα score: AlphaFold's confidence that the local environment of each residue (all inter-atomic distances within 15 Å) is correctly placed. It is a per-residue number between 0 and 100, with higher meaning more reliable.

Nearest PDB structures. Nearest PDB neighbors are the top structural matches found by Foldseek when searching this structure against the entire Protein Data Bank. Each hit reports a TM-score (0 to 1; >0.5 almost always implies the same fold) and an E-value. These are *structural* homologs — they may share no detectable sequence similarity.

Solvent-accessible surface area. Accessible surface area quantifies burial. A residue with SASA near zero is packed into the hydrophobic core; one with SASA >100 Å² sits on the surface. Computed here via the Shrake–Rupley numerical algorithm with a 1.4 Å probe.

Rendered structure images. Structure images are PyMOL renders from six orthogonal camera directions. Cartoon representation draws helices as coils and strands as arrows; sticks shows the backbone as bonds; surface shows the solvent-excluded envelope. Rainbow coloring maps sequence position to hue (blue→red, N→C); chain coloring assigns a distinct color per polypeptide.

Backbone torsions (φ/ψ). φ (phi) and ψ (psi) are the two rotatable backbone dihedrals per residue: φ is the C(i-1)–N–Cα–C torsion, ψ is the N–Cα–C–N(i+1) torsion, both in degrees on (−180°, 180°]. α-helical residues cluster near (−60°, −45°); β-strand residues near (−120°, +130°). A Ramachandran plot is simply a scatter of (φ, ψ) for every residue.

Predicted aligned error. Predicted Aligned Error (PAE) is an AlphaFold confidence matrix: entry (i, j) is the expected error in the position of residue j, in ångströms, when the prediction is superimposed on the true structure at residue i. Low PAE within a block of residues means that block is internally rigid and well-predicted; high PAE between two blocks means their relative placement is uncertain even if each block individually is confident.

mmCIF coordinates. Structure coordinates are given as an mmCIF _atom_site loop: one row per atom with element, residue name, chain id, sequence number, and x/y/z position in Å. Only the four main-chain atoms per residue are included here; side chains are omitted to keep the record compact.

InterPro / GO / CATH / organism. Database cross-references. InterPro integrates a dozen domain/family signature databases into unified entries with residue-range hits. GO terms attach function/process/location labels with evidence codes. CATH codes position the fold in a four-level struc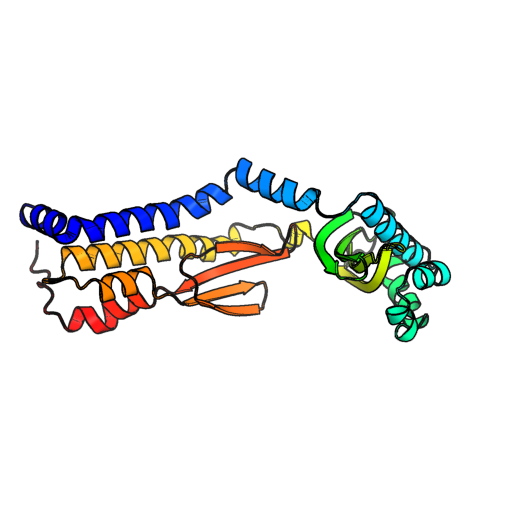tural taxonomy. Organism is the NCBI-taxonomy species name.

Secondary structure (3-state, P-SEA). SS3 is a coarse helix/strand/coil call (letters a/b/c) made by the P-SEA algorithm from inter-Cα distances and dihedrals. It is less detailed than DSSP but needs only Cα positions.

Sequence. Sequence gives the chain of amino acids in standard one-letter code (A=alanine, C=cysteine, …, Y=tyrosine), read N→C. It is the only feature that is directly encoded by the gene; all structural features are derived from the folded form of this sequence.